Protein AF-0000000071032983 (afdb_homodimer)

Radius of gyration: 17.36 Å; Cα contacts (8 Å, |Δi|>4): 388; chains: 2; bounding box: 41×48×43 Å

Secondary structure (DSSP, 8-state):
--HHHHHHHHHTS--TT-BGGGSTT--HHHHHHHHHTT--BHHHHHHHHHHTTT-SS-EEEEETTEEEEETTHHHHHHHHHHHHHPPP--SS-TT-------HHHHHHHHHHHHHHHHH-/--HHHHHHHHTTS--TT-BGGGSTT--HHHHHHHHHTT--BHHHHHHHHHHTTT-SS-EEEEETTEEEEETTHHHHHHHHHHHHHPPP--SS-TT-------HHHHHHHHHHHHHHHHH-

Sequence (240 aa):
MSTSKKHRDFVREPMGDKPVTVLPGIGKVLGDKLEKAGVSRADNVYGQYLVHNKDRHHLKVGYRGQHLLIANKQMIASTLSTSIMIKTPDLGDPHCNYFNMESSTAIILSALFSSYSDKLMSTSKKHRDFVREPMGDKPVTVLPGIGKVLGDKLEKAGVSRADNVYGQYLVHNKDRHHLKVGYRGQHLLIANKQMIASTLSTSIMIKTPDLGDPHCNYFNMESSTAIILSALFSSYSDKL

pLDDT: mean 72.71, std 23.41, range [25.78, 96.88]

InterPro domains:
  IPR004122 Barrier- to-autointegration factor, BAF [PF02961] (1-58)
  IPR004122 Barrier- to-autointegration factor, BAF [SM01023] (1-78)
  IPR036617 Barrier-to-autointegration factor, BAF superfamily [G3DSA:1.10.150.40] (1-81)
  IPR036617 Barrier-to-autointegration factor, BAF superfamily [SSF47798] (1-59)
  IPR051387 Barrier-to-autointegration factor [PTHR47507] (2-60)

Structure (mmCIF, N/CA/C/O backbone):
data_AF-0000000071032983-model_v1
#
loop_
_entity.id
_entity.type
_entity.pdbx_description
1 polymer 'Barrier to autointegration factor'
#
loop_
_atom_site.group_PDB
_atom_site.id
_atom_site.type_symbol
_atom_site.label_atom_id
_atom_site.label_alt_id
_atom_site.label_comp_id
_atom_site.label_asym_id
_atom_site.label_entity_id
_atom_site.label_seq_id
_atom_site.pdbx_PDB_ins_code
_atom_site.Cartn_x
_atom_site.Cartn_y
_atom_site.Cartn_z
_atom_site.occupancy
_atom_site.B_iso_or_equiv
_atom_site.auth_seq_id
_atom_site.auth_comp_id
_atom_site.auth_asym_id
_atom_site.auth_atom_id
_atom_site.pdbx_PDB_model_num
ATOM 1 N N . MET A 1 1 ? 3.596 -24.75 -8.812 1 75.44 1 MET A N 1
ATOM 2 C CA . MET A 1 1 ? 3.619 -24.703 -7.352 1 75.44 1 MET A CA 1
ATOM 3 C C . MET A 1 1 ? 2.213 -24.516 -6.793 1 75.44 1 MET A C 1
ATOM 5 O O . MET A 1 1 ? 1.361 -23.906 -7.438 1 75.44 1 MET A O 1
ATOM 9 N N . SER A 1 2 ? 1.918 -25.312 -5.73 1 85.44 2 SER A N 1
ATOM 10 C CA . SER A 1 2 ? 0.595 -25.172 -5.129 1 85.44 2 SER A CA 1
ATOM 11 C C . SER A 1 2 ? 0.364 -23.75 -4.625 1 85.44 2 SER A C 1
ATOM 13 O O . SER A 1 2 ? 1.317 -23 -4.41 1 85.44 2 SER A O 1
ATOM 15 N N . THR A 1 3 ? -0.847 -23.359 -4.555 1 84.38 3 THR A N 1
ATOM 16 C CA . THR A 1 3 ? -1.235 -22.047 -4.047 1 84.38 3 THR A CA 1
ATOM 17 C C . THR A 1 3 ? -0.708 -21.828 -2.631 1 84.38 3 THR A C 1
ATOM 19 O O . THR A 1 3 ? -0.201 -20.75 -2.305 1 84.38 3 THR A O 1
ATOM 22 N N . SER A 1 4 ? -0.789 -22.844 -1.865 1 81.19 4 SER A N 1
ATOM 23 C CA . SER A 1 4 ? -0.328 -22.75 -0.484 1 81.19 4 SER A CA 1
ATOM 24 C C . SER A 1 4 ? 1.185 -22.578 -0.417 1 81.19 4 SER A C 1
ATOM 26 O O . SER A 1 4 ? 1.692 -21.828 0.427 1 81.19 4 SER A O 1
ATOM 28 N N . LYS A 1 5 ? 1.948 -23.281 -1.19 1 86.62 5 LYS A N 1
ATOM 29 C CA . LYS A 1 5 ? 3.4 -23.125 -1.222 1 86.62 5 LYS A CA 1
ATOM 30 C C . LYS A 1 5 ? 3.797 -21.719 -1.686 1 86.62 5 LYS A C 1
ATOM 32 O O . LYS A 1 5 ? 4.715 -21.125 -1.131 1 86.62 5 LYS A O 1
ATOM 37 N N . LYS A 1 6 ? 3.107 -21.219 -2.73 1 89 6 LYS A N 1
ATOM 38 C CA . LYS A 1 6 ? 3.379 -19.859 -3.207 1 89 6 LYS A CA 1
ATOM 39 C C . LYS A 1 6 ? 3.182 -18.828 -2.092 1 89 6 LYS A C 1
ATOM 41 O O . LYS A 1 6 ? 3.975 -17.906 -1.953 1 89 6 LYS A O 1
ATOM 46 N N . HIS A 1 7 ? 2.086 -19.094 -1.308 1 87.88 7 HIS A N 1
ATOM 47 C CA . HIS A 1 7 ? 1.834 -18.219 -0.176 1 87.88 7 HIS A CA 1
ATOM 48 C C . HIS A 1 7 ? 3.004 -18.219 0.802 1 87.88 7 HIS A C 1
ATOM 50 O O . HIS A 1 7 ? 3.535 -17.172 1.148 1 87.88 7 HIS A O 1
ATOM 56 N N . ARG A 1 8 ? 3.406 -19.344 1.168 1 82.19 8 ARG A N 1
ATOM 57 C CA . ARG A 1 8 ? 4.469 -19.5 2.156 1 82.19 8 ARG A CA 1
ATOM 58 C C . ARG A 1 8 ? 5.766 -18.859 1.663 1 82.19 8 ARG A C 1
ATOM 60 O O . ARG A 1 8 ? 6.465 -18.188 2.424 1 82.19 8 ARG A O 1
ATOM 67 N N . ASP A 1 9 ? 6.035 -19.125 0.461 1 85.56 9 ASP A N 1
ATOM 68 C CA . ASP A 1 9 ? 7.273 -18.594 -0.108 1 85.56 9 ASP A CA 1
ATOM 69 C C . ASP A 1 9 ? 7.227 -17.078 -0.211 1 85.56 9 ASP A C 1
ATOM 71 O O . ASP A 1 9 ? 8.234 -16.406 0.022 1 85.56 9 ASP A O 1
ATOM 75 N N . PHE A 1 10 ? 6.133 -16.531 -0.533 1 87.5 10 PHE A N 1
ATOM 76 C CA . PHE A 1 10 ? 5.984 -15.102 -0.728 1 87.5 10 PHE A CA 1
ATOM 77 C C . PHE A 1 10 ? 6.188 -14.352 0.584 1 87.5 10 PHE A C 1
ATOM 79 O O . PHE A 1 10 ? 6.855 -13.312 0.619 1 87.5 10 PHE A O 1
ATOM 86 N N . VAL A 1 11 ? 5.648 -14.914 1.601 1 82 11 VAL A N 1
ATOM 87 C CA . VAL A 1 11 ? 5.59 -14.141 2.84 1 82 11 VAL A CA 1
ATOM 88 C C . VAL A 1 11 ? 6.871 -14.359 3.645 1 82 11 VAL A C 1
ATOM 90 O O . VAL A 1 11 ? 7.039 -13.781 4.719 1 82 11 VAL A O 1
ATOM 93 N N . ARG A 1 12 ? 7.75 -15.148 3.141 1 76.56 12 ARG A N 1
ATOM 94 C CA . ARG A 1 12 ? 9.023 -15.383 3.818 1 76.56 12 ARG A CA 1
ATOM 95 C C . ARG A 1 12 ? 9.984 -14.219 3.605 1 76.56 12 ARG A C 1
ATOM 97 O O . ARG A 1 12 ? 10.945 -14.062 4.355 1 76.56 12 ARG A O 1
ATOM 104 N N . GLU A 1 13 ? 9.758 -13.5 2.537 1 73.75 13 GLU A N 1
ATOM 105 C CA . GLU A 1 13 ? 10.594 -12.352 2.174 1 73.75 13 GLU A CA 1
ATOM 106 C C . GLU A 1 13 ? 9.742 -11.117 1.892 1 73.75 13 GLU A C 1
ATOM 108 O O . GLU A 1 13 ? 8.547 -11.234 1.599 1 73.75 13 GLU A O 1
ATOM 113 N N . PRO A 1 14 ? 10.391 -9.969 2.006 1 77.5 14 PRO A N 1
ATOM 114 C CA . PRO A 1 14 ? 9.641 -8.758 1.677 1 77.5 14 PRO A CA 1
ATOM 115 C C . PRO A 1 14 ? 9.086 -8.773 0.254 1 77.5 14 PRO A C 1
ATOM 117 O O . PRO A 1 14 ? 9.68 -9.391 -0.636 1 77.5 14 PRO A O 1
ATOM 120 N N . MET A 1 15 ? 7.949 -8.156 0.045 1 81.62 15 MET A N 1
ATOM 121 C CA . MET A 1 15 ? 7.281 -8.086 -1.251 1 81.62 15 MET A CA 1
ATOM 122 C C . MET A 1 15 ? 8.195 -7.457 -2.299 1 81.62 15 MET A C 1
ATOM 124 O O . MET A 1 15 ? 8.398 -8.023 -3.371 1 81.62 15 MET A O 1
ATOM 128 N N . GLY A 1 16 ? 8.82 -6.293 -1.892 1 80.88 16 GLY A N 1
ATOM 129 C CA . GLY A 1 16 ? 9.648 -5.605 -2.873 1 80.88 16 GLY A CA 1
ATOM 130 C C . GLY A 1 16 ? 8.945 -5.395 -4.199 1 80.88 16 GLY A C 1
ATOM 131 O O . GLY A 1 16 ? 7.809 -4.914 -4.234 1 80.88 16 GLY A O 1
ATOM 132 N N . ASP A 1 17 ? 9.664 -5.656 -5.312 1 87.94 17 ASP A N 1
ATOM 133 C CA . ASP A 1 17 ? 9.133 -5.48 -6.66 1 87.94 17 ASP A CA 1
ATOM 134 C C . ASP A 1 17 ? 8.875 -6.828 -7.332 1 87.94 17 ASP A C 1
ATOM 136 O O . ASP A 1 17 ? 9.047 -6.965 -8.547 1 87.94 17 ASP A O 1
ATOM 140 N N . LYS A 1 18 ? 8.461 -7.793 -6.555 1 94 18 LYS A N 1
ATOM 141 C CA . LYS A 1 18 ? 8.188 -9.133 -7.07 1 94 18 LYS A CA 1
ATOM 142 C C . LYS A 1 18 ? 7.109 -9.094 -8.156 1 94 18 LYS A C 1
ATOM 144 O O . LYS A 1 18 ? 6.16 -8.305 -8.062 1 94 18 LYS A O 1
ATOM 149 N N . PRO A 1 19 ? 7.262 -10.008 -9.141 1 96.88 19 PRO A N 1
ATOM 150 C CA . PRO A 1 19 ? 6.227 -10.055 -10.18 1 96.88 19 PRO A CA 1
ATOM 151 C C . PRO A 1 19 ? 4.906 -10.625 -9.664 1 96.88 19 PRO A C 1
ATOM 153 O O . PRO A 1 19 ? 4.891 -11.344 -8.664 1 96.88 19 PRO A O 1
ATOM 156 N N . VAL A 1 20 ? 3.832 -10.289 -10.352 1 96.56 20 VAL A N 1
ATOM 157 C CA . VAL A 1 20 ? 2.498 -10.719 -9.938 1 96.56 20 VAL A CA 1
ATOM 158 C C . VAL A 1 20 ? 2.404 -12.242 -9.984 1 96.56 20 VAL A C 1
ATOM 160 O O . VAL A 1 20 ? 1.613 -12.844 -9.258 1 96.56 20 VAL A O 1
ATOM 163 N N . THR A 1 21 ? 3.258 -12.93 -10.742 1 96.38 21 THR A N 1
ATOM 164 C CA . THR A 1 21 ? 3.139 -14.367 -10.961 1 96.38 21 THR A CA 1
ATOM 165 C C . THR A 1 21 ? 3.576 -15.148 -9.727 1 96.38 21 THR A C 1
ATOM 167 O O . THR A 1 21 ? 3.318 -16.344 -9.617 1 96.38 21 THR A O 1
ATOM 170 N N . VAL A 1 22 ? 4.223 -14.508 -8.789 1 95.56 22 VAL A N 1
ATOM 171 C CA . VAL A 1 22 ? 4.66 -15.195 -7.582 1 95.56 22 VAL A CA 1
ATOM 172 C C . VAL A 1 22 ? 3.537 -15.18 -6.543 1 95.56 22 VAL A C 1
ATOM 174 O O . VAL A 1 22 ? 3.613 -15.875 -5.527 1 95.56 22 VAL A O 1
ATOM 177 N N . LEU A 1 23 ? 2.508 -14.367 -6.793 1 95.19 23 LEU A N 1
ATOM 178 C CA . LEU A 1 23 ? 1.363 -14.352 -5.891 1 95.19 23 LEU A CA 1
ATOM 179 C C . LEU A 1 23 ? 0.566 -15.641 -6 1 95.19 23 LEU A C 1
ATOM 181 O O . LEU A 1 23 ? 0.405 -16.188 -7.094 1 95.19 23 LEU A O 1
ATOM 185 N N . PRO A 1 24 ? 0.074 -16.125 -4.844 1 91.44 24 PRO A N 1
ATOM 186 C CA . PRO A 1 24 ? -0.791 -17.312 -4.91 1 91.44 24 PRO A CA 1
ATOM 187 C C . PRO A 1 24 ? -2.012 -17.094 -5.801 1 91.44 24 PRO A C 1
ATOM 189 O O . PRO A 1 24 ? -2.631 -16.031 -5.762 1 91.44 24 PRO A O 1
ATOM 192 N N . GLY A 1 25 ? -2.268 -18.125 -6.68 1 89.81 25 GLY A N 1
ATOM 193 C CA . GLY A 1 25 ? -3.459 -18.062 -7.512 1 89.81 25 GLY A CA 1
ATOM 194 C C . GLY A 1 25 ? -3.238 -17.328 -8.82 1 89.81 25 GLY A C 1
ATOM 195 O O . GLY A 1 25 ? -4.121 -17.297 -9.68 1 89.81 25 GLY A O 1
ATOM 196 N N . ILE A 1 26 ? -2.088 -16.734 -8.938 1 94.75 26 ILE A N 1
ATOM 197 C CA . ILE A 1 26 ? -1.787 -16.062 -10.188 1 94.75 26 ILE A CA 1
ATOM 198 C C . ILE A 1 26 ? -0.737 -16.844 -10.969 1 94.75 26 ILE A C 1
ATOM 200 O O . ILE A 1 26 ? 0.43 -16.891 -10.57 1 94.75 26 ILE A O 1
ATOM 204 N N . GLY A 1 27 ? -1.229 -17.484 -11.969 1 93.44 27 GLY A N 1
ATOM 205 C CA . GLY A 1 27 ? -0.324 -18.188 -12.859 1 93.44 27 GLY A CA 1
ATOM 206 C C . GLY A 1 27 ? 0.075 -17.375 -14.07 1 93.44 27 GLY A C 1
ATOM 207 O O . GLY A 1 27 ? -0.041 -16.141 -14.062 1 93.44 27 GLY A O 1
ATOM 208 N N . LYS A 1 28 ? 0.579 -18.062 -15.07 1 94.81 28 LYS A N 1
ATOM 209 C CA . LYS A 1 28 ? 1.094 -17.406 -16.266 1 94.81 28 LYS A CA 1
ATOM 210 C C . LYS A 1 28 ? -0.03 -16.734 -17.047 1 94.81 28 LYS A C 1
ATOM 212 O O . LYS A 1 28 ? 0.11 -15.594 -17.5 1 94.81 28 LYS A O 1
ATOM 217 N N . VAL A 1 29 ? -1.184 -17.359 -17.188 1 94.94 29 VAL A N 1
ATOM 218 C CA . VAL A 1 29 ? -2.285 -16.859 -18 1 94.94 29 VAL A CA 1
ATOM 219 C C . VAL A 1 29 ? -2.852 -15.586 -17.375 1 94.94 29 VAL A C 1
ATOM 221 O O . VAL A 1 29 ? -2.93 -14.539 -18.031 1 94.94 29 VAL A O 1
ATOM 224 N N . LEU A 1 30 ? -3.156 -15.68 -16.172 1 93.75 30 LEU A N 1
ATOM 225 C CA . LEU A 1 30 ? -3.668 -14.492 -15.484 1 93.75 30 LEU A CA 1
ATOM 226 C C . LEU A 1 30 ? -2.598 -13.414 -15.398 1 93.75 30 LEU A C 1
ATOM 228 O O . LEU A 1 30 ? -2.896 -12.227 -15.539 1 93.75 30 LEU A O 1
ATOM 232 N N . GLY A 1 31 ? -1.375 -13.812 -15.148 1 94.81 31 GLY A N 1
ATOM 233 C CA . GLY A 1 31 ? -0.269 -12.867 -15.125 1 94.81 31 GLY A CA 1
ATOM 234 C C . GLY A 1 31 ? -0.144 -12.078 -16.422 1 94.81 31 GLY A C 1
ATOM 235 O O . GLY A 1 31 ? 0.063 -10.859 -16.375 1 94.81 31 GLY A O 1
ATOM 236 N N . ASP A 1 32 ? -0.323 -12.789 -17.469 1 95.94 32 ASP A N 1
ATOM 237 C CA . ASP A 1 32 ? -0.258 -12.141 -18.781 1 95.94 32 ASP A CA 1
ATOM 238 C C . ASP A 1 32 ? -1.387 -11.125 -18.938 1 95.94 32 ASP A C 1
ATOM 240 O O . ASP A 1 32 ? -1.179 -10.039 -19.484 1 95.94 32 ASP A O 1
ATOM 244 N N . LYS A 1 33 ? -2.539 -11.453 -18.516 1 93.25 33 LYS A N 1
ATOM 245 C CA . LYS A 1 33 ? -3.678 -10.539 -18.594 1 93.25 33 LYS A CA 1
ATOM 246 C C . LYS A 1 33 ? -3.449 -9.305 -17.734 1 93.25 33 LYS A C 1
ATOM 248 O O . LYS A 1 33 ? -3.771 -8.188 -18.141 1 93.25 33 LYS A O 1
ATOM 253 N N . LEU A 1 34 ? -2.877 -9.516 -16.625 1 93.81 34 LEU A N 1
ATOM 254 C CA . LEU A 1 34 ? -2.598 -8.398 -15.734 1 93.81 34 LEU A CA 1
ATOM 255 C C . LEU A 1 34 ? -1.557 -7.465 -16.344 1 93.81 34 LEU A C 1
ATOM 257 O O . LEU A 1 34 ? -1.713 -6.242 -16.297 1 93.81 34 LEU A O 1
ATOM 261 N N . GLU A 1 35 ? -0.577 -8.023 -16.906 1 93.38 35 GLU A N 1
ATOM 262 C CA . GLU A 1 35 ? 0.464 -7.215 -17.531 1 93.38 35 GLU A CA 1
ATOM 263 C C . GLU A 1 35 ? -0.104 -6.371 -18.672 1 93.38 35 GLU A C 1
ATOM 265 O O . GLU A 1 35 ? 0.25 -5.199 -18.812 1 93.38 35 GLU A O 1
ATOM 270 N N . LYS A 1 36 ? -0.956 -7 -19.391 1 91.56 36 LYS A N 1
ATOM 271 C CA . LYS A 1 36 ? -1.607 -6.27 -20.484 1 91.56 36 LYS A CA 1
ATOM 272 C C . LYS A 1 36 ? -2.471 -5.133 -19.938 1 91.56 36 LYS A C 1
ATOM 274 O O . LYS A 1 36 ? -2.609 -4.09 -20.578 1 91.56 36 LYS A O 1
ATOM 279 N N . ALA A 1 37 ? -2.967 -5.387 -18.734 1 91.31 37 ALA A N 1
ATOM 280 C CA . ALA A 1 37 ? -3.77 -4.359 -18.078 1 91.31 37 ALA A CA 1
ATOM 281 C C . ALA A 1 37 ? -2.881 -3.355 -17.344 1 91.31 37 ALA A C 1
ATOM 283 O O . ALA A 1 37 ? -3.381 -2.48 -16.625 1 91.31 37 ALA A O 1
ATOM 284 N N . GLY A 1 38 ? -1.592 -3.523 -17.375 1 90.5 38 GLY A N 1
ATOM 285 C CA . GLY A 1 38 ? -0.654 -2.557 -16.828 1 90.5 38 GLY A CA 1
ATOM 286 C C . GLY A 1 38 ? -0.193 -2.902 -15.43 1 90.5 38 GLY A C 1
ATOM 287 O O . GLY A 1 38 ? 0.385 -2.064 -14.734 1 90.5 38 GLY A O 1
ATOM 288 N N . VAL A 1 39 ? -0.484 -4.086 -14.977 1 94.56 39 VAL A N 1
ATOM 289 C CA . VAL A 1 39 ? -0.129 -4.496 -13.625 1 94.56 39 VAL A CA 1
ATOM 290 C C . VAL A 1 39 ? 0.808 -5.699 -13.68 1 94.56 39 VAL A C 1
ATOM 292 O O . VAL A 1 39 ? 0.378 -6.816 -13.977 1 94.56 39 VAL A O 1
ATOM 295 N N . SER A 1 40 ? 2.094 -5.449 -13.328 1 94.69 40 SER A N 1
ATOM 296 C CA . SER A 1 40 ? 3.068 -6.523 -13.453 1 94.69 40 SER A CA 1
ATOM 297 C C . SER A 1 40 ? 3.707 -6.855 -12.109 1 94.69 40 SER A C 1
ATOM 299 O O . SER A 1 40 ? 4.383 -7.875 -11.969 1 94.69 40 SER A O 1
ATOM 301 N N . ARG A 1 41 ? 3.406 -6 -11.125 1 96.31 41 ARG A N 1
ATOM 302 C CA . ARG A 1 41 ? 4.09 -6.164 -9.844 1 96.31 41 ARG A CA 1
ATOM 303 C C . ARG A 1 41 ? 3.092 -6.418 -8.719 1 96.31 41 ARG A C 1
ATOM 305 O O . ARG A 1 41 ? 2 -5.844 -8.711 1 96.31 41 ARG A O 1
ATOM 312 N N . ALA A 1 42 ? 3.621 -7.133 -7.695 1 95.69 42 ALA A N 1
ATOM 313 C CA . ALA A 1 42 ? 2.785 -7.453 -6.543 1 95.69 42 ALA A CA 1
ATOM 314 C C . ALA A 1 42 ? 2.422 -6.195 -5.762 1 95.69 42 ALA A C 1
ATOM 316 O O . ALA A 1 42 ? 1.313 -6.082 -5.234 1 95.69 42 ALA A O 1
ATOM 317 N N . ASP A 1 43 ? 3.375 -5.297 -5.73 1 93.19 43 ASP A N 1
ATOM 318 C CA . ASP A 1 43 ? 3.074 -4.098 -4.953 1 93.19 43 ASP A CA 1
ATOM 319 C C . ASP A 1 43 ? 2.008 -3.252 -5.641 1 93.19 43 ASP A C 1
ATOM 321 O O . ASP A 1 43 ? 1.254 -2.533 -4.98 1 93.19 43 ASP A O 1
ATOM 325 N N . ASN A 1 44 ? 1.871 -3.395 -6.93 1 94.94 44 ASN A N 1
ATOM 326 C CA . ASN A 1 44 ? 0.781 -2.73 -7.637 1 94.94 44 ASN A CA 1
ATOM 327 C C . ASN A 1 44 ? -0.57 -3.354 -7.293 1 94.94 44 ASN A C 1
ATOM 329 O O . ASN A 1 44 ? -1.57 -2.645 -7.168 1 94.94 44 ASN A O 1
ATOM 333 N N . VAL A 1 45 ? -0.56 -4.629 -7.141 1 95.31 45 VAL A N 1
ATOM 334 C CA . VAL A 1 45 ? -1.791 -5.312 -6.758 1 95.31 45 VAL A CA 1
ATOM 335 C C . VAL A 1 45 ? -2.225 -4.855 -5.367 1 95.31 45 VAL A C 1
ATOM 337 O O . VAL A 1 45 ? -3.404 -4.582 -5.137 1 95.31 45 VAL A O 1
ATOM 340 N N . TYR A 1 46 ? -1.246 -4.723 -4.516 1 93.75 46 TYR A N 1
ATOM 341 C CA . TYR A 1 46 ? -1.56 -4.219 -3.182 1 93.75 46 TYR A CA 1
ATOM 342 C C . TYR A 1 46 ? -2.104 -2.797 -3.252 1 93.75 46 TYR A C 1
ATOM 344 O O . TYR A 1 46 ? -3.059 -2.455 -2.549 1 93.75 46 TYR A O 1
ATOM 352 N N . GLY A 1 47 ? -1.447 -2.035 -4.102 1 93.44 47 GLY A N 1
ATOM 353 C CA . GLY A 1 47 ? -1.943 -0.684 -4.301 1 93.44 47 GLY A CA 1
ATOM 354 C C . GLY A 1 47 ? -3.396 -0.64 -4.734 1 93.44 47 GLY A C 1
ATOM 355 O O . GLY A 1 47 ? -4.184 0.149 -4.207 1 93.44 47 GLY A O 1
ATOM 356 N N . GLN A 1 48 ? -3.793 -1.477 -5.613 1 92.69 48 GLN A N 1
ATOM 357 C CA . GLN A 1 48 ? -5.172 -1.527 -6.086 1 92.69 48 GLN A CA 1
ATOM 358 C C . GLN A 1 48 ? -6.121 -1.949 -4.969 1 92.69 48 GLN A C 1
ATOM 360 O O . GLN A 1 48 ? -7.211 -1.388 -4.824 1 92.69 48 GLN A O 1
ATOM 365 N N . TYR A 1 49 ? -5.656 -2.852 -4.184 1 92.5 49 TYR A N 1
ATOM 366 C CA . TYR A 1 49 ? -6.434 -3.287 -3.029 1 92.5 49 TYR A CA 1
ATOM 367 C C . TYR A 1 49 ? -6.734 -2.117 -2.102 1 92.5 49 TYR A C 1
ATOM 369 O O . TYR A 1 49 ? -7.871 -1.945 -1.653 1 92.5 49 TYR A O 1
ATOM 377 N N . LEU A 1 50 ? -5.727 -1.318 -1.922 1 90.19 50 LEU A N 1
ATOM 378 C CA . LEU A 1 50 ? -5.871 -0.179 -1.022 1 90.19 50 LEU A CA 1
ATOM 379 C C . LEU A 1 50 ? -6.746 0.9 -1.649 1 90.19 50 LEU A C 1
ATOM 381 O O . LEU A 1 50 ? -7.621 1.461 -0.984 1 90.19 50 LEU A O 1
ATOM 385 N N . VAL A 1 51 ? -6.562 1.156 -2.914 1 90.94 51 VAL A N 1
ATOM 386 C CA . VAL A 1 51 ? -7.273 2.23 -3.602 1 90.94 51 VAL A CA 1
ATOM 387 C C . VAL A 1 51 ? -8.758 1.887 -3.701 1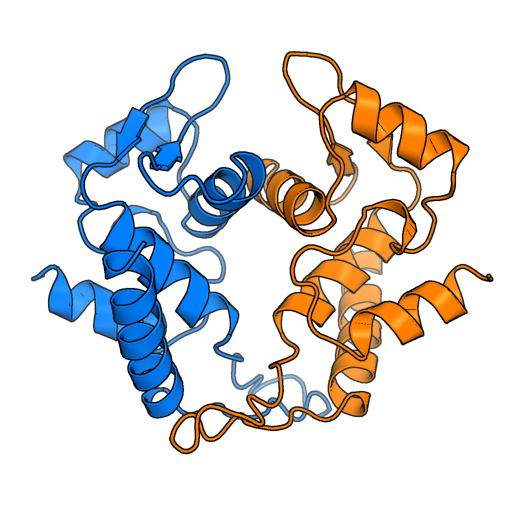 90.94 51 VAL A C 1
ATOM 389 O O . VAL A 1 51 ? -9.609 2.781 -3.725 1 90.94 51 VAL A O 1
ATOM 392 N N . HIS A 1 52 ? -9.031 0.606 -3.676 1 89.56 52 HIS A N 1
ATOM 393 C CA . HIS A 1 52 ? -10.422 0.183 -3.719 1 89.56 52 HIS A CA 1
ATOM 394 C C . HIS A 1 52 ? -10.953 -0.133 -2.322 1 89.56 52 HIS A C 1
ATOM 396 O O . HIS A 1 52 ? -11.789 -1.021 -2.156 1 89.56 52 HIS A O 1
ATOM 402 N N . ASN A 1 53 ? -10.391 0.52 -1.345 1 88 53 ASN A N 1
ATOM 403 C CA . ASN A 1 53 ? -10.844 0.522 0.042 1 88 53 ASN A CA 1
ATOM 404 C C . ASN A 1 53 ? -10.891 -0.889 0.62 1 88 53 ASN A C 1
ATOM 406 O O . ASN A 1 53 ? -11.805 -1.23 1.367 1 88 53 ASN A O 1
ATOM 410 N N . LYS A 1 54 ? -9.953 -1.707 0.125 1 86.31 54 LYS A N 1
ATOM 411 C CA . LYS A 1 54 ? -9.875 -3.059 0.67 1 86.31 54 LYS A CA 1
ATOM 412 C C . LYS A 1 54 ? -11.227 -3.768 0.585 1 86.31 54 LYS A C 1
ATOM 414 O O . LYS A 1 54 ? -11.664 -4.398 1.549 1 86.31 54 LYS A O 1
ATOM 419 N N . ASP A 1 55 ? -11.805 -3.594 -0.576 1 85.19 55 ASP A N 1
ATOM 420 C CA . ASP A 1 55 ? -13.109 -4.203 -0.81 1 85.19 55 ASP A CA 1
ATOM 421 C C . ASP A 1 55 ? -13.086 -5.691 -0.469 1 85.19 55 ASP A C 1
ATOM 423 O O . ASP A 1 55 ? -12.195 -6.422 -0.899 1 85.19 55 ASP A O 1
ATOM 427 N N . ARG A 1 56 ? -14.094 -6.074 0.267 1 72.69 56 ARG A N 1
ATOM 428 C CA . ARG A 1 56 ? -14.125 -7.438 0.783 1 72.69 56 ARG A CA 1
ATOM 429 C C . ARG A 1 56 ? -14.539 -8.422 -0.305 1 72.69 56 ARG A C 1
ATOM 431 O O . ARG A 1 56 ? -14.227 -9.617 -0.224 1 72.69 56 ARG A O 1
ATOM 438 N N . HIS A 1 57 ? -15.172 -7.984 -1.34 1 79.5 57 HIS A N 1
ATOM 439 C CA . HIS A 1 57 ? -15.789 -8.898 -2.297 1 79.5 57 HIS A CA 1
ATOM 440 C C . HIS A 1 57 ? -14.953 -9.008 -3.566 1 79.5 57 HIS A C 1
ATOM 442 O O . HIS A 1 57 ? -14.812 -10.094 -4.133 1 79.5 57 HIS A O 1
ATOM 448 N N . HIS A 1 58 ? -14.336 -7.898 -3.912 1 82.88 58 HIS A N 1
ATOM 449 C CA . HIS A 1 58 ? -13.656 -7.93 -5.203 1 82.88 58 HIS A CA 1
ATOM 450 C C . HIS A 1 58 ? -12.258 -7.316 -5.102 1 82.88 58 HIS A C 1
ATOM 452 O O . HIS A 1 58 ? -12.062 -6.332 -4.387 1 82.88 58 HIS A O 1
ATOM 458 N N . LEU A 1 59 ? -11.352 -8.078 -5.605 1 90.94 59 LEU A N 1
ATOM 459 C CA . LEU A 1 59 ? -10.039 -7.492 -5.891 1 90.94 59 LEU A CA 1
ATOM 460 C C . LEU A 1 59 ? -9.945 -7.062 -7.352 1 90.94 59 LEU A C 1
ATOM 462 O O . LEU A 1 59 ? -9.773 -7.902 -8.234 1 90.94 59 LEU A O 1
ATOM 466 N N . LYS A 1 60 ? -10.195 -5.816 -7.52 1 91.12 60 LYS A N 1
ATOM 467 C CA . LYS A 1 60 ? -10.156 -5.23 -8.859 1 91.12 60 LYS A CA 1
ATOM 468 C C . LYS A 1 60 ? -8.75 -4.727 -9.195 1 91.12 60 LYS A C 1
ATOM 470 O O . LYS A 1 60 ? -8.164 -3.959 -8.43 1 91.12 60 LYS A O 1
ATOM 475 N N . VAL A 1 61 ? -8.273 -5.277 -10.281 1 92.19 61 VAL A N 1
ATOM 476 C CA . VAL A 1 61 ? -6.91 -4.926 -10.664 1 92.19 61 VAL A CA 1
ATOM 477 C C . VAL A 1 61 ? -6.883 -4.469 -12.125 1 92.19 61 VAL A C 1
ATOM 479 O O . VAL A 1 61 ? -7.516 -5.086 -12.984 1 92.19 61 VAL A O 1
ATOM 482 N N . GLY A 1 62 ? -6.172 -3.363 -12.344 1 87 62 GLY A N 1
ATOM 483 C CA . GLY A 1 62 ? -6.062 -2.84 -13.695 1 87 62 GLY A CA 1
ATOM 484 C C . GLY A 1 62 ? -6.125 -1.326 -13.758 1 87 62 GLY A C 1
ATOM 485 O O . GLY A 1 62 ? -6.336 -0.667 -12.734 1 87 62 GLY A O 1
ATOM 486 N N . TYR A 1 63 ? -5.715 -0.875 -14.969 1 74.38 63 TYR A N 1
ATOM 487 C CA . TYR A 1 63 ? -5.742 0.553 -15.266 1 74.38 63 TYR A CA 1
ATOM 488 C C . TYR A 1 63 ? -6.637 0.845 -16.469 1 74.38 63 TYR A C 1
ATOM 490 O O . TYR A 1 63 ? -7.078 -0.075 -17.156 1 74.38 63 TYR A O 1
ATOM 498 N N . ARG A 1 64 ? -6.984 2.137 -16.562 1 66.06 64 ARG A N 1
ATOM 499 C CA . ARG A 1 64 ? -7.477 2.77 -17.781 1 66.06 64 ARG A CA 1
ATOM 500 C C . ARG A 1 64 ? -8.719 2.061 -18.312 1 66.06 64 ARG A C 1
ATOM 502 O O . ARG A 1 64 ? -8.82 1.78 -19.5 1 66.06 64 ARG A O 1
ATOM 509 N N . GLY A 1 65 ? -9.414 1.567 -17.406 1 67.31 65 GLY A N 1
ATOM 510 C CA . GLY A 1 65 ? -10.648 0.992 -17.906 1 67.31 65 GLY A CA 1
ATOM 511 C C . GLY A 1 65 ? -10.555 -0.505 -18.141 1 67.31 65 GLY A C 1
ATOM 512 O O . GLY A 1 65 ? -11.57 -1.156 -18.422 1 67.31 65 GLY A O 1
ATOM 513 N N . GLN A 1 66 ? -9.523 -1.065 -18.125 1 79.56 66 GLN A N 1
ATOM 514 C CA . GLN A 1 66 ? -9.375 -2.514 -18.219 1 79.56 66 GLN A CA 1
ATOM 515 C C . GLN A 1 66 ? -9.133 -3.131 -16.844 1 79.56 66 GLN A C 1
ATOM 517 O O . GLN A 1 66 ? -8.016 -3.086 -16.328 1 79.56 66 GLN A O 1
ATOM 522 N N . HIS A 1 67 ? -10.258 -3.551 -16.281 1 85.81 67 HIS A N 1
ATOM 523 C CA . HIS A 1 67 ? -10.125 -4.133 -14.953 1 85.81 67 HIS A CA 1
ATOM 524 C C . HIS A 1 67 ? -10.422 -5.629 -14.969 1 85.81 67 HIS A C 1
ATOM 526 O O . HIS A 1 67 ? -11.289 -6.082 -15.719 1 85.81 67 HIS A O 1
ATOM 532 N N . LEU A 1 68 ? -9.586 -6.254 -14.312 1 89.12 68 LEU A N 1
ATOM 533 C CA . LEU A 1 68 ? -9.797 -7.672 -14.039 1 89.12 68 LEU A CA 1
ATOM 534 C C . LEU A 1 68 ? -10.242 -7.891 -12.602 1 89.12 68 LEU A C 1
ATOM 536 O O . LEU A 1 68 ? -9.852 -7.141 -11.703 1 89.12 68 LEU A O 1
ATOM 540 N N . LEU A 1 69 ? -11.156 -8.875 -12.453 1 88.62 69 LEU A N 1
ATOM 541 C CA . LEU A 1 69 ? -11.516 -9.328 -11.117 1 88.62 69 LEU A CA 1
ATOM 542 C C . LEU A 1 69 ? -10.773 -10.602 -10.75 1 88.62 69 LEU A C 1
ATOM 544 O O . LEU A 1 69 ? -10.82 -11.594 -11.492 1 88.62 69 LEU A O 1
ATOM 548 N N . ILE A 1 70 ? -10.062 -1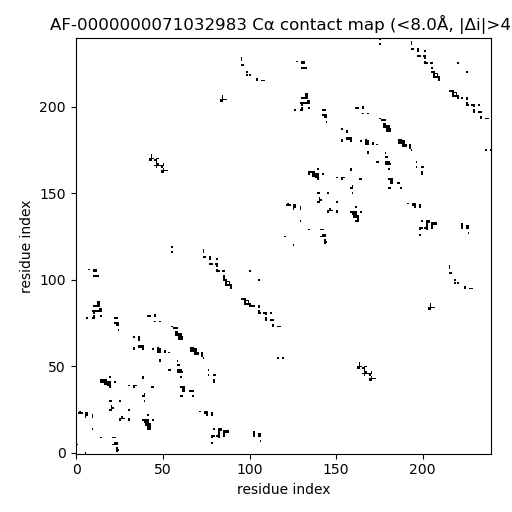0.5 -9.641 1 87.69 70 ILE A N 1
ATOM 549 C CA . ILE A 1 70 ? -9.266 -11.656 -9.242 1 87.69 70 ILE A CA 1
ATOM 550 C C . ILE A 1 70 ? -10.078 -12.531 -8.289 1 87.69 70 ILE A C 1
ATOM 552 O O . ILE A 1 70 ? -10.602 -12.047 -7.277 1 87.69 70 ILE A O 1
ATOM 556 N N . ALA A 1 71 ? -10.203 -13.836 -8.617 1 82.56 71 ALA A N 1
ATOM 557 C CA . ALA A 1 71 ? -11.055 -14.773 -7.902 1 82.56 71 ALA A CA 1
ATOM 558 C C . ALA A 1 71 ? -10.477 -15.102 -6.527 1 82.56 71 ALA A C 1
ATOM 560 O O . ALA A 1 71 ? -11.211 -15.156 -5.539 1 82.56 71 ALA A O 1
ATOM 561 N N . ASN A 1 72 ? -9.234 -15.297 -6.395 1 81.06 72 ASN A N 1
ATOM 562 C CA . ASN A 1 72 ? -8.633 -15.68 -5.121 1 81.06 72 ASN A CA 1
ATOM 563 C C . ASN A 1 72 ? -8.219 -14.453 -4.305 1 81.06 72 ASN A C 1
ATOM 565 O O . ASN A 1 72 ? -7.113 -14.398 -3.775 1 81.06 72 ASN A O 1
ATOM 569 N N . LYS A 1 73 ? -9.188 -13.555 -4.191 1 83.62 73 LYS A N 1
ATOM 570 C CA . LYS A 1 73 ? -8.961 -12.258 -3.557 1 83.62 73 LYS A CA 1
ATOM 571 C C . LYS A 1 73 ? -8.477 -12.43 -2.121 1 83.62 73 LYS A C 1
ATOM 573 O O . LYS A 1 73 ? -7.5 -11.797 -1.71 1 83.62 73 LYS A O 1
ATOM 578 N N . GLN A 1 74 ? -9.172 -13.281 -1.418 1 80.75 74 GLN A N 1
ATOM 579 C CA . GLN A 1 74 ? -8.875 -13.422 0.004 1 80.75 74 GLN A CA 1
ATOM 580 C C . GLN A 1 74 ? -7.438 -13.883 0.226 1 80.75 74 GLN A C 1
ATOM 582 O O . GLN A 1 74 ? -6.715 -13.32 1.052 1 80.75 74 GLN A O 1
ATOM 587 N N . MET A 1 75 ? -7.062 -14.836 -0.533 1 82.88 75 MET A N 1
ATOM 588 C CA . MET A 1 75 ? -5.715 -15.383 -0.385 1 82.88 75 MET A CA 1
ATOM 589 C C . MET A 1 75 ? -4.664 -14.359 -0.799 1 82.88 75 MET A C 1
ATOM 591 O O . MET A 1 75 ? -3.656 -14.188 -0.114 1 82.88 75 MET A O 1
ATOM 595 N N . ILE A 1 76 ? -4.926 -13.648 -1.84 1 89.56 76 ILE A N 1
ATOM 596 C CA . ILE A 1 76 ? -3.969 -12.672 -2.352 1 89.56 76 ILE A CA 1
ATOM 597 C C . ILE A 1 76 ? -3.855 -11.5 -1.38 1 89.56 76 ILE A C 1
ATOM 599 O O . ILE A 1 76 ? -2.75 -11.086 -1.018 1 89.56 76 ILE A O 1
ATOM 603 N N . ALA A 1 77 ? -4.984 -10.977 -0.958 1 84.19 77 ALA A N 1
ATOM 604 C CA . ALA A 1 77 ? -4.996 -9.844 -0.037 1 84.19 77 ALA A CA 1
ATOM 605 C C . ALA A 1 77 ? -4.266 -10.188 1.259 1 84.19 77 ALA A C 1
ATOM 607 O O . ALA A 1 77 ? -3.488 -9.375 1.771 1 84.19 77 ALA A O 1
ATOM 608 N N . SER A 1 78 ? -4.516 -11.391 1.754 1 80.94 78 SER A N 1
ATOM 609 C CA . SER A 1 78 ? -3.846 -11.828 2.977 1 80.94 78 SER A CA 1
ATOM 610 C C . SER A 1 78 ? -2.338 -11.938 2.771 1 80.94 78 SER A C 1
ATOM 612 O O . SER A 1 78 ? -1.557 -11.523 3.629 1 80.94 78 SER A O 1
ATOM 614 N N . THR A 1 79 ? -1.94 -12.5 1.688 1 85.19 79 THR A N 1
ATOM 615 C CA . THR A 1 79 ? -0.529 -12.672 1.365 1 85.19 79 THR A CA 1
ATOM 616 C C . THR A 1 79 ? 0.18 -11.32 1.294 1 85.19 79 THR A C 1
ATOM 618 O O . THR A 1 79 ? 1.238 -11.141 1.898 1 85.19 79 THR A O 1
ATOM 621 N N . LEU A 1 80 ? -0.426 -10.391 0.65 1 86.88 80 LEU A N 1
ATOM 622 C CA . LEU A 1 80 ? 0.161 -9.07 0.459 1 86.88 80 LEU A CA 1
ATOM 623 C C . LEU A 1 80 ? 0.211 -8.305 1.775 1 86.88 80 LEU A C 1
ATOM 625 O O . LEU A 1 80 ? 1.225 -7.676 2.098 1 86.88 80 LEU A O 1
ATOM 629 N N . SER A 1 81 ? -0.86 -8.352 2.52 1 81 81 SER A N 1
ATOM 630 C CA . SER A 1 81 ? -0.923 -7.656 3.801 1 81 81 SER A CA 1
ATOM 631 C C . SER A 1 81 ? 0.115 -8.203 4.777 1 81 81 SER A C 1
ATOM 633 O O . SER A 1 81 ? 0.728 -7.438 5.527 1 81 81 SER A O 1
ATOM 635 N N . THR A 1 82 ? 0.337 -9.492 4.754 1 76.94 82 THR A N 1
ATOM 636 C CA . THR A 1 82 ? 1.337 -10.109 5.617 1 76.94 82 THR A CA 1
ATOM 637 C C . THR A 1 82 ? 2.746 -9.711 5.184 1 76.94 82 THR A C 1
ATOM 639 O O . THR A 1 82 ? 3.598 -9.414 6.02 1 76.94 82 THR A O 1
ATOM 642 N N . SER A 1 83 ? 2.98 -9.703 3.914 1 79.94 83 SER A N 1
ATOM 643 C CA . SER A 1 83 ? 4.305 -9.422 3.377 1 79.94 83 SER A CA 1
ATOM 644 C C . SER A 1 83 ? 4.742 -7.996 3.711 1 79.94 83 SER A C 1
ATOM 646 O O . SER A 1 83 ? 5.93 -7.738 3.916 1 79.94 83 SER A O 1
ATOM 648 N N . ILE A 1 84 ? 3.787 -7.094 3.73 1 75.69 84 ILE A N 1
ATOM 649 C CA . ILE A 1 84 ? 4.109 -5.695 4.008 1 75.69 84 ILE A CA 1
ATOM 650 C C . ILE A 1 84 ? 4.617 -5.559 5.438 1 75.69 84 ILE A C 1
ATOM 652 O O . ILE A 1 84 ? 5.379 -4.637 5.746 1 75.69 84 ILE A O 1
ATOM 656 N N . MET A 1 85 ? 4.293 -6.496 6.18 1 67.31 85 MET A N 1
ATOM 657 C CA . MET A 1 85 ? 4.664 -6.43 7.59 1 67.31 85 MET A CA 1
ATOM 658 C C . MET A 1 85 ? 6.035 -7.059 7.82 1 67.31 85 MET A C 1
ATOM 660 O O . MET A 1 85 ? 6.637 -6.871 8.883 1 67.31 85 MET A O 1
ATOM 664 N N . ILE A 1 86 ? 6.465 -7.824 6.848 1 61.53 86 ILE A N 1
ATOM 665 C CA . ILE A 1 86 ? 7.73 -8.531 6.996 1 61.53 86 ILE A CA 1
ATOM 666 C C . ILE A 1 86 ? 8.891 -7.57 6.727 1 61.53 86 ILE A C 1
ATOM 668 O O . ILE A 1 86 ? 8.891 -6.859 5.715 1 61.53 86 ILE A O 1
ATOM 672 N N . LYS A 1 87 ? 9.68 -7.344 7.645 1 52.34 87 LYS A N 1
ATOM 673 C CA . LYS A 1 87 ? 10.844 -6.469 7.516 1 52.34 87 LYS A CA 1
ATOM 674 C C . LYS A 1 87 ? 12.039 -7.219 6.941 1 52.34 87 LYS A C 1
ATOM 676 O O . LYS A 1 87 ? 12.195 -8.422 7.176 1 52.34 87 LYS A O 1
ATOM 681 N N . THR A 1 88 ? 12.586 -6.602 5.766 1 45.72 88 THR A N 1
ATOM 682 C CA . THR A 1 88 ? 13.844 -7.129 5.254 1 45.72 88 THR A CA 1
ATOM 683 C C . THR A 1 88 ? 14.945 -6.988 6.297 1 45.72 88 THR A C 1
ATOM 685 O O . THR A 1 88 ? 15.062 -5.953 6.957 1 45.72 88 THR A O 1
ATOM 688 N N . PRO A 1 89 ? 15.547 -8.188 6.672 1 39.88 89 PRO A N 1
ATOM 689 C CA . PRO A 1 89 ? 16.797 -7.945 7.406 1 39.88 89 PRO A CA 1
ATOM 690 C C . PRO A 1 89 ? 17.766 -7.047 6.648 1 39.88 89 PRO A C 1
ATOM 692 O O . PRO A 1 89 ? 17.938 -7.199 5.434 1 39.88 89 PRO A O 1
ATOM 695 N N . ASP A 1 90 ? 17.672 -5.797 6.738 1 36.47 90 ASP A N 1
ATOM 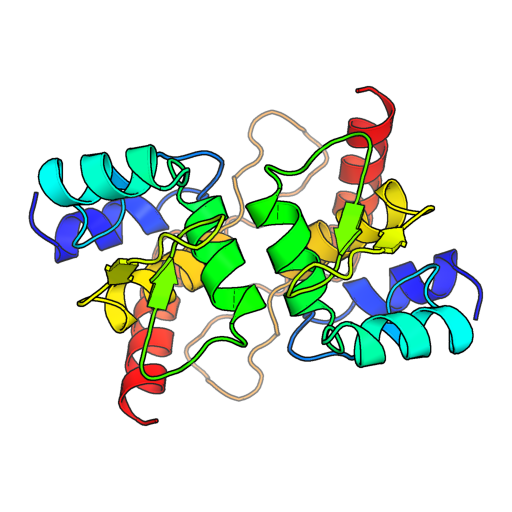696 C CA . ASP A 1 90 ? 18.75 -5.07 6.082 1 36.47 90 ASP A CA 1
ATOM 697 C C . ASP A 1 90 ? 20.109 -5.684 6.41 1 36.47 90 ASP A C 1
ATOM 699 O O . ASP A 1 90 ? 20.578 -5.598 7.547 1 36.47 90 ASP A O 1
ATOM 703 N N . LEU A 1 91 ? 20.531 -6.699 5.867 1 35.66 91 LEU A N 1
ATOM 704 C CA . LEU A 1 91 ? 21.922 -7.113 6.039 1 35.66 91 LEU A CA 1
ATOM 705 C C . LEU A 1 91 ? 22.875 -5.961 5.73 1 35.66 91 LEU A C 1
ATOM 707 O O . LEU A 1 91 ? 24.047 -5.988 6.137 1 35.66 91 LEU A O 1
ATOM 711 N N . GLY A 1 92 ? 22.766 -5.156 4.789 1 32.16 92 GLY A N 1
ATOM 712 C CA . GLY A 1 92 ? 23.812 -4.223 4.41 1 32.16 92 GLY A CA 1
ATOM 713 C C . GLY A 1 92 ? 23.75 -2.914 5.172 1 32.16 92 GLY A C 1
ATOM 714 O O . GLY A 1 92 ? 24.625 -2.064 5.031 1 32.16 92 GLY A O 1
ATOM 715 N N . ASP A 1 93 ? 22.578 -2.252 5.445 1 33.09 93 ASP A N 1
ATOM 716 C CA . ASP A 1 93 ? 22.656 -0.98 6.156 1 33.09 93 ASP A CA 1
ATOM 717 C C . ASP A 1 93 ? 22.781 -1.198 7.66 1 33.09 93 ASP A C 1
ATOM 719 O O . ASP A 1 93 ? 21.938 -1.848 8.281 1 33.09 93 ASP A O 1
ATOM 723 N N . PRO A 1 94 ? 23.938 -1.058 8.266 1 31.27 94 PRO A N 1
ATOM 724 C CA . PRO A 1 94 ? 24.297 -1.25 9.672 1 31.27 94 PRO A CA 1
ATOM 725 C C . PRO A 1 94 ? 23.281 -0.651 10.633 1 31.27 94 PRO A C 1
ATOM 727 O O . PRO A 1 94 ? 23.156 -1.11 11.773 1 31.27 94 PRO A O 1
ATOM 730 N N . HIS A 1 95 ? 22.828 0.511 10.398 1 31.34 95 HIS A N 1
ATOM 731 C CA . HIS A 1 95 ? 22.047 1.247 11.391 1 31.34 95 HIS A CA 1
ATOM 732 C C . HIS A 1 95 ? 20.578 0.802 11.383 1 31.34 95 HIS A C 1
ATOM 734 O O . HIS A 1 95 ? 19.781 1.276 12.188 1 31.34 95 HIS A O 1
ATOM 740 N N . CYS A 1 96 ? 20.078 0.351 10.406 1 32.22 96 CYS A N 1
ATOM 741 C CA . CYS A 1 96 ? 18.672 -0.074 10.398 1 32.22 96 CYS A CA 1
ATOM 742 C C . CYS A 1 96 ? 18.484 -1.349 11.211 1 32.22 96 CYS A C 1
ATOM 744 O O . CYS A 1 96 ? 19 -2.408 10.844 1 32.22 96 CYS A O 1
ATOM 746 N N . ASN A 1 97 ? 18.625 -1.332 12.453 1 30.3 97 ASN A N 1
ATOM 747 C CA . ASN A 1 97 ? 18.266 -2.494 13.258 1 30.3 97 ASN A CA 1
ATOM 748 C C . ASN A 1 97 ? 16.938 -3.098 12.812 1 30.3 97 ASN A C 1
ATOM 750 O O . ASN A 1 97 ? 15.883 -2.477 12.969 1 30.3 97 ASN A O 1
ATOM 754 N N . TYR A 1 98 ? 16.891 -3.582 11.727 1 33.56 98 TYR A N 1
ATOM 755 C CA . TYR A 1 98 ? 15.82 -4.371 11.117 1 33.56 98 TYR A CA 1
ATOM 756 C C . TYR A 1 98 ? 15.258 -5.383 12.109 1 33.56 98 TYR A C 1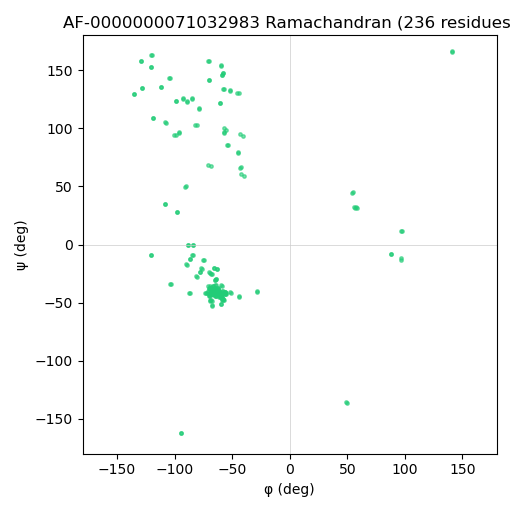
ATOM 758 O O . TYR A 1 98 ? 16.016 -6.074 12.797 1 33.56 98 TYR A O 1
ATOM 766 N N . PHE A 1 99 ? 14.281 -5.031 12.719 1 32.66 99 PHE A N 1
ATOM 767 C CA . PHE A 1 99 ? 13.617 -6.02 13.555 1 32.66 99 PHE A CA 1
ATOM 768 C C . PHE A 1 99 ? 13.203 -7.234 12.734 1 32.66 99 PHE A C 1
ATOM 770 O O . PHE A 1 99 ? 12.672 -7.094 11.633 1 32.66 99 PHE A O 1
ATOM 777 N N . ASN A 1 100 ? 13.945 -8.297 12.703 1 34.62 100 ASN A 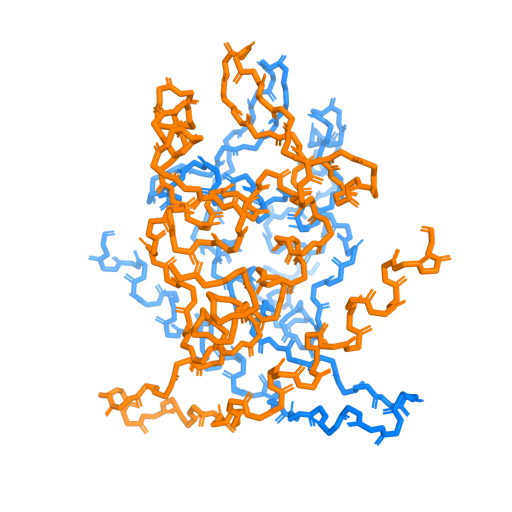N 1
ATOM 778 C CA . ASN A 1 100 ? 13.703 -9.648 12.203 1 34.62 100 ASN A CA 1
ATOM 779 C C . ASN A 1 100 ? 12.312 -10.141 12.57 1 34.62 100 ASN A C 1
ATOM 781 O O . ASN A 1 100 ? 12.031 -10.438 13.734 1 34.62 100 ASN A O 1
ATOM 785 N N . MET A 1 101 ? 11.289 -9.508 12.141 1 35.88 101 MET A N 1
ATOM 786 C CA . MET A 1 101 ? 10.125 -10.359 12.352 1 35.88 101 MET A CA 1
ATOM 787 C C . MET A 1 101 ? 10.297 -11.711 11.664 1 35.88 101 MET A C 1
ATOM 789 O O . MET A 1 101 ? 10.609 -11.766 10.469 1 35.88 101 MET A O 1
ATOM 793 N N . GLU A 1 102 ? 10.633 -12.617 12.359 1 40.28 102 GLU A N 1
ATOM 794 C CA . GLU A 1 102 ? 10.781 -13.984 11.859 1 40.28 102 GLU A CA 1
ATOM 795 C C . GLU A 1 102 ? 9.594 -14.383 10.984 1 40.28 102 GLU A C 1
ATOM 797 O O . GLU A 1 102 ? 8.477 -13.906 11.188 1 40.28 102 GLU A O 1
ATOM 802 N N . SER A 1 103 ? 9.906 -14.922 9.812 1 40.12 103 SER A N 1
ATOM 803 C CA . SER A 1 103 ? 9.023 -15.602 8.867 1 40.12 103 SER A CA 1
ATOM 804 C C . SER A 1 103 ? 7.852 -16.266 9.586 1 40.12 103 SER A C 1
ATOM 806 O O . SER A 1 103 ? 6.73 -16.281 9.062 1 40.12 103 SER A O 1
ATOM 808 N N . SER A 1 104 ? 8.195 -16.797 10.625 1 39.22 104 SER A N 1
ATOM 809 C CA . SER A 1 104 ? 7.164 -17.516 11.367 1 39.22 104 SER A CA 1
ATOM 810 C C . SER A 1 104 ? 6.043 -16.578 11.805 1 39.22 104 SER A C 1
ATOM 812 O O . SER A 1 104 ? 4.867 -16.938 11.75 1 39.22 104 SER A O 1
ATOM 814 N N . THR A 1 105 ? 6.41 -15.492 12.188 1 41.12 105 THR A N 1
ATOM 815 C CA . THR A 1 105 ? 5.406 -14.539 12.648 1 41.12 105 THR A CA 1
ATOM 816 C C . THR A 1 105 ? 4.562 -14.039 11.477 1 41.12 105 THR A C 1
ATOM 818 O O . THR A 1 105 ? 3.348 -13.867 11.609 1 41.12 105 THR A O 1
ATOM 821 N N . ALA A 1 106 ? 5.227 -13.906 10.406 1 44.69 106 ALA A N 1
ATOM 822 C CA . ALA A 1 106 ? 4.488 -13.516 9.203 1 44.69 106 ALA A CA 1
ATOM 823 C C . ALA A 1 106 ? 3.449 -14.57 8.836 1 44.69 106 ALA A C 1
ATOM 825 O O . ALA A 1 106 ? 2.32 -14.234 8.469 1 44.69 106 ALA A O 1
ATOM 826 N N . ILE A 1 107 ? 3.832 -15.805 9.008 1 42.03 107 ILE A N 1
ATOM 827 C CA . ILE A 1 107 ? 2.914 -16.891 8.711 1 42.03 107 ILE A CA 1
ATOM 828 C C . ILE A 1 107 ? 1.729 -16.859 9.672 1 42.03 107 ILE A C 1
ATOM 830 O O . ILE A 1 107 ? 0.579 -17.016 9.258 1 42.03 107 ILE A O 1
ATOM 834 N N . ILE A 1 108 ? 2.047 -16.641 10.852 1 42.06 108 ILE A N 1
ATOM 835 C CA . ILE A 1 108 ? 0.973 -16.609 11.836 1 42.06 108 ILE A CA 1
ATOM 836 C C . ILE A 1 108 ? 0.041 -15.43 11.547 1 42.06 108 ILE A C 1
ATOM 838 O O . ILE A 1 108 ? -1.184 -15.578 11.594 1 42.06 108 ILE A O 1
ATOM 842 N N . LEU A 1 109 ? 0.655 -14.461 11.156 1 44.78 109 LEU A N 1
ATOM 843 C CA . LEU A 1 109 ? -0.144 -13.281 10.859 1 44.78 109 LEU A CA 1
ATOM 844 C C . LEU A 1 109 ? -0.992 -13.5 9.609 1 44.78 109 LEU A C 1
ATOM 846 O O . LEU A 1 109 ? -2.148 -13.07 9.555 1 44.78 109 LEU A O 1
ATOM 850 N N . SER A 1 110 ? -0.453 -14.156 8.664 1 44.31 110 SER A N 1
ATOM 851 C CA . SER A 1 110 ? -1.22 -14.516 7.473 1 44.31 110 SER A CA 1
ATOM 852 C C . SER A 1 110 ? -2.453 -15.336 7.836 1 44.31 110 SER A C 1
ATOM 854 O O . SER A 1 110 ? -3.531 -15.125 7.281 1 44.31 110 SER A O 1
ATOM 856 N N . ALA A 1 111 ? -2.105 -16.266 8.648 1 42.62 111 ALA A N 1
ATOM 857 C CA . ALA A 1 111 ? -3.209 -17.125 9.07 1 42.62 111 ALA A CA 1
ATOM 858 C C . ALA A 1 111 ? -4.281 -16.328 9.797 1 42.62 111 ALA A C 1
ATOM 860 O O . ALA A 1 111 ? -5.477 -16.562 9.602 1 42.62 111 ALA A O 1
ATOM 861 N N . LEU A 1 112 ? -3.891 -15.5 10.562 1 41.41 112 LEU A N 1
ATOM 862 C CA . LEU A 1 112 ? -4.82 -14.688 11.336 1 41.41 112 LEU A CA 1
ATOM 863 C C . LEU A 1 112 ? -5.602 -13.742 10.43 1 41.41 112 LEU A C 1
ATOM 865 O O . LEU A 1 112 ? -6.816 -13.578 10.586 1 41.41 112 LEU A O 1
ATOM 869 N N . PHE A 1 113 ? -4.914 -13.094 9.617 1 42.62 113 PHE A N 1
ATOM 870 C CA . PHE A 1 113 ? -5.598 -12.203 8.688 1 42.62 113 PHE A CA 1
ATOM 871 C C . PHE A 1 113 ? -6.598 -12.977 7.84 1 42.62 113 PHE A C 1
ATOM 873 O O . PHE A 1 113 ? -7.688 -12.477 7.547 1 42.62 113 PHE A O 1
ATOM 880 N N . SER A 1 114 ? -6.188 -14.094 7.344 1 40.25 114 SER A N 1
ATOM 881 C CA . SER A 1 114 ? -7.113 -14.922 6.574 1 40.25 114 SER A CA 1
ATOM 882 C C . SER A 1 114 ? -8.359 -15.266 7.387 1 40.25 114 SER A C 1
ATOM 884 O O . SER A 1 114 ? -9.461 -15.305 6.844 1 40.25 114 SER A O 1
ATOM 886 N N . SER A 1 115 ? -8.102 -15.531 8.508 1 35.84 115 SER A N 1
ATOM 887 C CA . SER A 1 115 ? -9.234 -15.914 9.344 1 35.84 115 SER A CA 1
ATOM 888 C C . SER A 1 115 ? -10.172 -14.734 9.57 1 35.84 115 SER A C 1
ATOM 890 O O . SER A 1 115 ? -11.398 -14.906 9.609 1 35.84 115 SER A O 1
ATOM 892 N N . TYR A 1 116 ? -9.617 -13.695 9.742 1 34.44 116 TYR A N 1
ATOM 893 C CA . TYR A 1 116 ? -10.477 -12.531 9.938 1 34.44 116 TYR A CA 1
ATOM 894 C C . TYR A 1 116 ? -11.195 -12.164 8.648 1 34.44 116 TYR A C 1
ATOM 896 O O . TYR A 1 116 ? -12.336 -11.688 8.672 1 34.44 116 TYR A O 1
ATOM 904 N N . SER A 1 117 ? -10.578 -12.195 7.605 1 33.22 117 SER A N 1
ATOM 905 C CA . SER A 1 117 ? -11.25 -11.875 6.352 1 33.22 117 SER A CA 1
ATOM 906 C C . SER A 1 117 ? -12.414 -12.828 6.098 1 33.22 117 SER A C 1
ATOM 908 O O . SER A 1 117 ? -13.398 -12.469 5.441 1 33.22 117 SER A O 1
ATOM 910 N N . ASP A 1 118 ? -12.328 -14.016 6.449 1 32.12 118 ASP A N 1
ATOM 911 C CA . ASP A 1 118 ? -13.438 -14.953 6.258 1 32.12 118 ASP A CA 1
ATOM 912 C C . ASP A 1 118 ? -14.641 -14.555 7.109 1 32.12 118 ASP A C 1
ATOM 914 O O . ASP A 1 118 ? -15.758 -15 6.852 1 32.12 118 ASP A O 1
ATOM 918 N N . LYS A 1 119 ? -14.383 -13.961 8.203 1 33 119 LYS A N 1
ATOM 919 C CA . LYS A 1 119 ? -15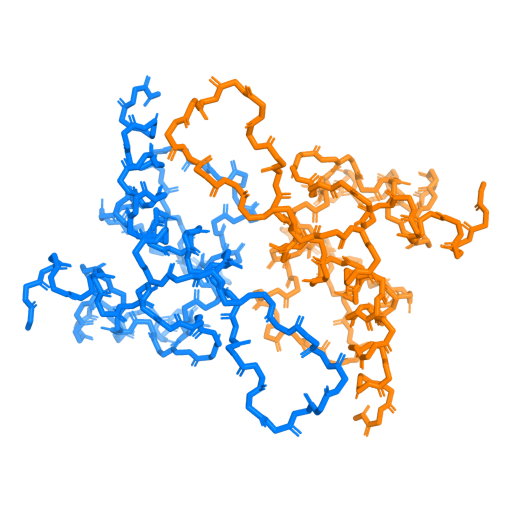.578 -13.695 8.992 1 33 119 LYS A CA 1
ATOM 920 C C . LYS A 1 119 ? -16.25 -12.398 8.547 1 33 119 LYS A C 1
ATOM 922 O O . LYS A 1 119 ? -17.266 -11.992 9.117 1 33 119 LYS A O 1
ATOM 927 N N . LEU A 1 120 ? -15.633 -11.68 7.746 1 25.78 120 LEU A N 1
ATOM 928 C CA . LEU A 1 120 ? -16.469 -10.594 7.258 1 25.78 120 LEU A CA 1
ATOM 929 C C . LEU A 1 120 ? -17.172 -10.992 5.965 1 25.78 120 LEU A C 1
ATOM 931 O O . LEU A 1 120 ? -16.578 -11.641 5.102 1 25.78 120 LEU A O 1
ATOM 935 N N . MET B 1 1 ? -0.309 22.188 13.141 1 75.44 1 MET B N 1
ATOM 936 C CA . MET B 1 1 ? 0.856 21.391 13.5 1 75.44 1 MET B CA 1
ATOM 937 C C . MET B 1 1 ? 1.901 21.422 12.391 1 75.44 1 MET B C 1
ATOM 939 O O . MET B 1 1 ? 1.561 21.562 11.211 1 75.44 1 MET B O 1
ATOM 943 N N . SER B 1 2 ? 3.18 21.594 12.828 1 85.56 2 SER B N 1
ATOM 944 C CA . SER B 1 2 ? 4.238 21.625 11.82 1 85.56 2 SER B CA 1
ATOM 945 C C . SER B 1 2 ? 4.273 20.328 11.023 1 85.56 2 SER B C 1
ATOM 947 O O . SER B 1 2 ? 3.756 19.297 11.469 1 85.56 2 SER B O 1
ATOM 949 N N . THR B 1 3 ? 4.742 20.391 9.844 1 84.12 3 THR B N 1
ATOM 950 C CA . THR B 1 3 ? 4.895 19.234 8.977 1 84.12 3 THR B CA 1
ATOM 951 C C . THR B 1 3 ? 5.746 18.156 9.656 1 84.12 3 THR B C 1
ATOM 953 O O . THR B 1 3 ? 5.418 16.969 9.602 1 84.12 3 THR B O 1
ATOM 956 N N . SER B 1 4 ? 6.758 18.594 10.297 1 81.06 4 SER B N 1
ATOM 957 C CA . SER B 1 4 ? 7.648 17.656 10.969 1 81.06 4 SER B CA 1
ATOM 958 C C . SER B 1 4 ? 6.945 16.969 12.141 1 81.06 4 SER B C 1
ATOM 960 O O . SER B 1 4 ? 7.152 15.773 12.375 1 81.06 4 SER B O 1
ATOM 962 N N . LYS B 1 5 ? 6.188 17.656 12.938 1 86.44 5 LYS B N 1
ATOM 963 C CA . LYS B 1 5 ? 5.441 17.062 14.039 1 86.44 5 LYS B CA 1
ATOM 964 C C . LYS B 1 5 ? 4.406 16.062 13.531 1 86.44 5 LYS B C 1
ATOM 966 O O . LYS B 1 5 ? 4.234 14.992 14.109 1 86.44 5 LYS B O 1
ATOM 971 N N . LYS B 1 6 ? 3.707 16.422 12.445 1 88.88 6 LYS B N 1
ATOM 972 C CA . LYS B 1 6 ? 2.732 15.516 11.852 1 88.88 6 LYS B CA 1
ATOM 973 C C . LYS B 1 6 ? 3.389 14.203 11.438 1 88.88 6 LYS B C 1
ATOM 975 O O . LYS B 1 6 ? 2.82 13.125 11.641 1 88.88 6 LYS B O 1
ATOM 980 N N . HIS B 1 7 ? 4.621 14.383 10.875 1 87.75 7 HIS B N 1
ATOM 981 C CA . HIS B 1 7 ? 5.367 13.188 10.492 1 87.75 7 HIS B CA 1
ATOM 982 C C . HIS B 1 7 ? 5.629 12.289 11.703 1 87.75 7 HIS B C 1
ATOM 984 O O . HIS B 1 7 ? 5.309 11.102 11.68 1 87.75 7 HIS B O 1
ATOM 990 N N . ARG B 1 8 ? 6.129 12.852 12.695 1 82.12 8 ARG B N 1
ATOM 991 C CA . ARG B 1 8 ? 6.5 12.102 13.891 1 82.12 8 ARG B CA 1
ATOM 992 C C . ARG B 1 8 ? 5.285 11.422 14.508 1 82.12 8 ARG B C 1
ATOM 994 O O . ARG B 1 8 ? 5.359 10.258 14.914 1 82.12 8 ARG B O 1
ATOM 1001 N N . ASP B 1 9 ? 4.266 12.141 14.555 1 85.5 9 ASP B N 1
ATOM 1002 C CA . ASP B 1 9 ? 3.051 11.602 15.164 1 85.5 9 ASP B CA 1
ATOM 1003 C C . ASP B 1 9 ? 2.473 10.469 14.312 1 85.5 9 ASP B C 1
ATOM 1005 O O . ASP B 1 9 ? 1.972 9.484 14.852 1 85.5 9 ASP B O 1
ATOM 1009 N N . PHE B 1 10 ? 2.518 10.594 13.055 1 87.44 10 PHE B N 1
ATOM 1010 C CA . PHE B 1 10 ? 1.937 9.609 12.148 1 87.44 10 PHE B CA 1
ATOM 1011 C C . PHE B 1 10 ? 2.662 8.273 12.258 1 87.44 10 PHE B C 1
ATOM 1013 O O . PHE B 1 10 ? 2.029 7.219 12.273 1 87.44 10 PHE B O 1
ATOM 1020 N N . VAL B 1 11 ? 3.943 8.359 12.359 1 82 11 VAL B N 1
ATOM 1021 C CA . VAL B 1 11 ? 4.727 7.137 12.219 1 82 11 VAL B CA 1
ATOM 1022 C C . VAL B 1 11 ? 4.867 6.461 13.578 1 82 11 VAL B C 1
ATOM 1024 O O . VAL B 1 11 ? 5.477 5.395 13.688 1 82 11 VAL B O 1
ATOM 1027 N N . ARG B 1 12 ? 4.309 7.047 14.594 1 76.38 12 ARG B N 1
ATOM 1028 C CA . ARG B 1 12 ? 4.359 6.449 15.922 1 76.38 12 ARG B CA 1
ATOM 1029 C C . ARG B 1 12 ? 3.348 5.316 16.047 1 76.38 12 ARG B C 1
ATOM 1031 O O . ARG B 1 12 ? 3.463 4.473 16.938 1 76.38 12 ARG B O 1
ATOM 1038 N N . GLU B 1 13 ? 2.328 5.375 15.227 1 73.56 13 GLU B N 1
ATOM 1039 C CA . GLU B 1 13 ? 1.26 4.379 15.219 1 73.56 13 GLU B CA 1
ATOM 1040 C C . GLU B 1 13 ? 1.007 3.846 13.812 1 73.56 13 GLU B C 1
ATOM 1042 O O . GLU B 1 13 ? 1.354 4.496 12.828 1 73.56 13 GLU B O 1
ATOM 1047 N N . PRO B 1 14 ? 0.417 2.66 13.773 1 77.44 14 PRO B N 1
ATOM 1048 C CA . PRO B 1 14 ? 0.087 2.133 12.445 1 77.44 14 PRO B CA 1
ATOM 1049 C C . PRO B 1 14 ? -0.822 3.066 11.648 1 77.44 14 PRO B C 1
ATOM 1051 O O . PRO B 1 14 ? -1.616 3.807 12.234 1 77.44 14 PRO B O 1
ATOM 1054 N N . MET B 1 15 ? -0.678 3.08 10.344 1 81.56 15 MET B N 1
ATOM 1055 C CA . MET B 1 15 ? -1.457 3.92 9.438 1 81.56 15 MET B CA 1
ATOM 1056 C C . MET B 1 15 ? -2.951 3.654 9.594 1 81.56 15 MET B C 1
ATOM 1058 O O . MET B 1 15 ? -3.734 4.586 9.789 1 81.56 15 MET B O 1
ATOM 1062 N N . GLY B 1 16 ? -3.293 2.312 9.617 1 80.94 16 GLY B N 1
ATOM 1063 C CA . GLY B 1 16 ? -4.711 1.998 9.695 1 80.94 16 GLY B CA 1
ATOM 1064 C C . GLY B 1 16 ? -5.543 2.758 8.68 1 80.94 16 GLY B C 1
ATOM 1065 O O . GLY B 1 16 ? -5.207 2.791 7.492 1 80.94 16 GLY B O 1
ATOM 1066 N N . ASP B 1 17 ? -6.703 3.297 9.133 1 87.88 17 ASP B N 1
ATOM 1067 C CA . ASP B 1 17 ? -7.621 4.031 8.273 1 87.88 17 ASP B CA 1
ATOM 1068 C C . ASP B 1 17 ? -7.598 5.527 8.594 1 87.88 17 ASP B C 1
ATOM 1070 O O . ASP B 1 17 ? -8.625 6.203 8.492 1 87.88 17 ASP B O 1
ATOM 1074 N N . LYS B 1 18 ? -6.449 6.027 8.945 1 94 18 LYS B N 1
ATOM 1075 C CA . LYS B 1 18 ? -6.293 7.441 9.281 1 94 18 LYS B CA 1
ATOM 1076 C C . LYS B 1 18 ? -6.695 8.336 8.109 1 94 18 LYS B C 1
ATOM 1078 O O . LYS B 1 18 ? -6.449 7.992 6.953 1 94 18 LYS B O 1
ATOM 1083 N N . PRO B 1 19 ? -7.277 9.508 8.469 1 96.81 19 PRO B N 1
ATOM 1084 C CA . PRO B 1 19 ? -7.629 10.438 7.387 1 96.81 19 PRO B CA 1
ATOM 1085 C C . PRO B 1 19 ? -6.406 11.062 6.727 1 96.81 19 PRO B C 1
ATOM 1087 O O . PRO B 1 19 ? -5.332 11.117 7.332 1 96.81 19 PRO B O 1
ATOM 1090 N N . VAL B 1 20 ? -6.586 11.523 5.504 1 96.5 20 VAL B N 1
ATOM 1091 C CA . VAL B 1 20 ? -5.488 12.094 4.734 1 96.5 20 VAL B CA 1
ATOM 1092 C C . VAL B 1 20 ? -4.969 13.352 5.43 1 96.5 20 VAL B C 1
ATOM 1094 O O . VAL B 1 20 ? -3.799 13.719 5.273 1 96.5 20 VAL B O 1
ATOM 1097 N N . THR B 1 21 ? -5.738 14 6.301 1 96.31 21 THR B N 1
ATOM 1098 C CA . THR B 1 21 ? -5.379 15.281 6.891 1 96.31 21 THR B CA 1
ATOM 1099 C C . THR B 1 21 ? -4.305 15.109 7.957 1 96.31 21 THR B C 1
ATOM 1101 O O . THR B 1 21 ? -3.691 16.078 8.391 1 96.31 21 THR B O 1
ATOM 1104 N N . VAL B 1 22 ? -4.051 13.906 8.383 1 95.5 22 VAL B N 1
ATOM 1105 C CA . VAL B 1 22 ? -3.025 13.672 9.398 1 95.5 22 VAL B CA 1
ATOM 1106 C C . VAL B 1 22 ? -1.664 13.508 8.734 1 95.5 22 VAL B C 1
ATOM 1108 O O . VAL B 1 22 ? -0.631 13.492 9.406 1 95.5 22 VAL B O 1
ATOM 1111 N N . LEU B 1 23 ? -1.671 13.344 7.402 1 95.12 23 LEU B N 1
ATOM 1112 C CA . LEU B 1 23 ? -0.406 13.25 6.68 1 95.12 23 LEU B CA 1
ATOM 1113 C C . LEU B 1 23 ? 0.312 14.594 6.672 1 95.12 23 LEU B C 1
ATOM 1115 O O . LEU B 1 23 ? -0.326 15.641 6.543 1 95.12 23 LEU B O 1
ATOM 1119 N N . PRO B 1 24 ? 1.652 14.555 6.805 1 91.25 24 PRO B N 1
ATOM 1120 C CA . PRO B 1 24 ? 2.396 15.805 6.688 1 91.25 24 PRO B CA 1
ATOM 1121 C C . PRO B 1 24 ? 2.158 16.516 5.355 1 91.25 24 PRO B C 1
ATOM 1123 O O . PRO B 1 24 ? 2.123 15.867 4.305 1 91.25 24 PRO B O 1
ATOM 1126 N N . GLY B 1 25 ? 1.902 17.875 5.465 1 89.75 25 GLY B N 1
ATOM 1127 C CA . GLY B 1 25 ? 1.752 18.656 4.25 1 89.75 25 GLY B CA 1
ATOM 1128 C C . GLY B 1 25 ? 0.328 18.672 3.727 1 89.75 25 GLY B C 1
ATOM 1129 O O . GLY B 1 25 ? 0.023 19.391 2.773 1 89.75 25 GLY B O 1
ATOM 1130 N N . ILE B 1 26 ? -0.495 17.875 4.332 1 94.69 26 ILE B N 1
ATOM 1131 C CA . ILE B 1 26 ? -1.893 17.875 3.914 1 94.69 26 ILE B CA 1
ATOM 1132 C C . ILE B 1 26 ? -2.746 18.547 4.988 1 94.69 26 ILE B C 1
ATOM 1134 O O . ILE B 1 26 ? -2.949 17.984 6.066 1 94.69 26 ILE B O 1
ATOM 1138 N N . GLY B 1 27 ? -3.125 19.734 4.664 1 93.31 27 GLY B N 1
ATOM 1139 C CA . GLY B 1 27 ? -4.035 20.453 5.547 1 93.31 27 GLY B CA 1
ATOM 1140 C C . GLY B 1 27 ? -5.492 20.297 5.156 1 93.31 27 GLY B C 1
ATOM 1141 O O . GLY B 1 27 ? -5.848 19.375 4.426 1 93.31 27 GLY B O 1
ATOM 1142 N N . LYS B 1 28 ? -6.293 21.188 5.672 1 94.69 28 LYS B N 1
ATOM 1143 C CA . LYS B 1 28 ? -7.738 21.109 5.461 1 94.69 28 LYS B CA 1
ATOM 1144 C C . LYS B 1 28 ? -8.094 21.375 3.998 1 94.69 28 LYS B C 1
ATOM 1146 O O . LYS B 1 28 ? -8.914 20.656 3.418 1 94.69 28 LYS B O 1
ATOM 1151 N N . VAL B 1 29 ? -7.465 22.312 3.355 1 94.88 29 VAL B N 1
ATOM 1152 C CA . VAL B 1 29 ? -7.801 22.719 1.992 1 94.88 29 VAL B CA 1
ATOM 1153 C C . VAL B 1 29 ? -7.457 21.578 1.024 1 94.88 29 VAL B C 1
ATOM 1155 O O . VAL B 1 29 ? -8.312 21.141 0.26 1 94.88 29 VAL B O 1
ATOM 1158 N N . LEU B 1 30 ? -6.297 21.141 1.114 1 93.62 30 LEU B N 1
ATOM 1159 C CA . LEU B 1 30 ? -5.902 20.031 0.254 1 93.62 30 LEU B CA 1
ATOM 1160 C C . LEU B 1 30 ? -6.691 18.766 0.593 1 93.62 30 LEU B C 1
ATOM 1162 O O . LEU B 1 30 ? -7.07 18.016 -0.302 1 93.62 30 LEU B O 1
ATOM 1166 N N . GLY B 1 31 ? -6.906 18.547 1.868 1 94.75 31 GLY B N 1
ATOM 1167 C CA . GLY B 1 31 ? -7.723 17.422 2.289 1 94.75 31 GLY B CA 1
ATOM 1168 C C . GLY B 1 31 ? -9.102 17.422 1.663 1 94.75 31 GLY B C 1
ATOM 1169 O O . GLY B 1 31 ? -9.586 16.375 1.212 1 94.75 31 GLY B O 1
ATOM 1170 N N . ASP B 1 32 ? -9.641 18.578 1.63 1 95.81 32 ASP B N 1
ATOM 1171 C CA . ASP B 1 32 ? -10.961 18.719 1.025 1 95.81 32 ASP B CA 1
ATOM 1172 C C . ASP B 1 32 ? -10.922 18.391 -0.465 1 95.81 32 ASP B C 1
ATOM 1174 O O . ASP B 1 32 ? -11.836 17.75 -0.987 1 95.81 32 ASP B O 1
ATOM 1178 N N . LYS B 1 33 ? -9.938 18.812 -1.14 1 93.19 33 LYS B N 1
ATOM 1179 C CA . LYS B 1 33 ? -9.781 18.531 -2.562 1 93.19 33 LYS B CA 1
ATOM 1180 C C . LYS B 1 33 ? -9.602 17.031 -2.799 1 93.19 33 LYS B C 1
ATOM 1182 O O . LYS B 1 33 ? -10.172 16.469 -3.742 1 93.19 33 LYS B O 1
ATOM 1187 N N . LEU B 1 34 ? -8.898 16.438 -1.948 1 93.75 34 LEU B N 1
ATOM 1188 C CA . LEU B 1 34 ? -8.672 15 -2.072 1 93.75 34 LEU B CA 1
ATOM 1189 C C . LEU B 1 34 ? -9.961 14.219 -1.848 1 93.75 34 LEU B C 1
ATOM 1191 O O . LEU B 1 34 ? -10.266 13.289 -2.596 1 93.75 34 LEU B O 1
ATOM 1195 N N . GLU B 1 35 ? -10.68 14.617 -0.9 1 93.38 35 GLU B N 1
ATOM 1196 C CA . GLU B 1 35 ? -11.953 13.953 -0.618 1 93.38 35 GLU B CA 1
ATOM 1197 C C . GLU B 1 35 ? -12.914 14.07 -1.8 1 93.38 35 GLU B C 1
ATOM 1199 O O . GLU B 1 35 ? -13.594 13.109 -2.148 1 93.38 35 GLU B O 1
ATOM 1204 N N . LYS B 1 36 ? -12.898 15.234 -2.342 1 91.56 36 LYS B N 1
ATOM 1205 C CA . LYS B 1 36 ? -13.734 15.438 -3.521 1 91.56 36 LYS B CA 1
ATOM 1206 C C . LYS B 1 36 ? -13.273 14.562 -4.68 1 91.56 36 LYS B C 1
ATOM 1208 O O . LYS B 1 36 ? -14.094 14.117 -5.492 1 91.56 36 LYS B O 1
ATOM 1213 N N . ALA B 1 37 ? -11.984 14.305 -4.664 1 91.19 37 ALA B N 1
ATOM 1214 C CA . ALA B 1 37 ? -11.422 13.43 -5.688 1 91.19 37 ALA B CA 1
ATOM 1215 C C . ALA B 1 37 ? -11.57 11.961 -5.297 1 91.19 37 ALA B C 1
ATOM 1217 O O . ALA B 1 37 ? -11.047 11.078 -5.98 1 91.19 37 ALA B O 1
ATOM 1218 N N . GLY B 1 38 ? -12.141 11.68 -4.168 1 90.38 38 GLY B N 1
ATOM 1219 C CA . GLY B 1 38 ? -12.453 10.32 -3.762 1 90.38 38 GLY B CA 1
ATOM 1220 C C . GLY B 1 38 ? -11.398 9.711 -2.859 1 90.38 38 GLY B C 1
ATOM 1221 O O . GLY B 1 38 ? -11.375 8.492 -2.645 1 90.38 38 GLY B O 1
ATOM 1222 N N . VAL B 1 39 ? -10.492 10.5 -2.373 1 94.5 39 VAL B N 1
ATOM 1223 C CA . VAL B 1 39 ? -9.406 10.008 -1.537 1 94.5 39 VAL B CA 1
ATOM 1224 C C . VAL B 1 39 ? -9.477 10.656 -0.159 1 94.5 39 VAL B C 1
ATOM 1226 O O . VAL B 1 39 ? -9.156 11.836 -0.007 1 94.5 39 VAL B O 1
ATOM 1229 N N . SER B 1 40 ? -9.859 9.852 0.835 1 94.62 40 SER B N 1
ATOM 1230 C CA . SER B 1 40 ? -10.055 10.43 2.162 1 94.62 40 SER B CA 1
ATOM 1231 C C . SER B 1 40 ? -9.133 9.781 3.188 1 94.62 40 SER B C 1
ATOM 1233 O O . SER B 1 40 ? -8.984 10.281 4.305 1 94.62 40 SER B O 1
ATOM 1235 N N . ARG B 1 41 ? -8.477 8.703 2.734 1 96.31 41 ARG B N 1
ATOM 1236 C CA . ARG B 1 41 ? -7.688 7.941 3.697 1 96.31 41 ARG B CA 1
ATOM 1237 C C . ARG B 1 41 ? -6.215 7.898 3.289 1 96.31 41 ARG B C 1
ATOM 1239 O O . ARG B 1 41 ? -5.898 7.816 2.102 1 96.31 41 ARG B O 1
ATOM 1246 N N . ALA B 1 42 ? -5.371 7.754 4.348 1 95.69 42 ALA B N 1
ATOM 1247 C CA . ALA B 1 42 ? -3.93 7.695 4.117 1 95.69 42 ALA B CA 1
ATOM 1248 C C . ALA B 1 42 ? -3.543 6.426 3.365 1 95.69 42 ALA B C 1
ATOM 1250 O O . ALA B 1 42 ? -2.637 6.441 2.529 1 95.69 42 ALA B O 1
ATOM 1251 N N . ASP B 1 43 ? -4.266 5.379 3.695 1 93.12 43 ASP B N 1
ATOM 1252 C CA . ASP B 1 43 ? -3.895 4.137 3.021 1 93.12 43 ASP B CA 1
ATOM 1253 C C . ASP B 1 43 ? -4.254 4.191 1.539 1 93.12 43 ASP B C 1
ATOM 1255 O O . ASP B 1 43 ? -3.604 3.545 0.714 1 93.12 43 ASP B O 1
ATOM 1259 N N . ASN B 1 44 ? -5.207 5.008 1.185 1 94.94 44 ASN B N 1
ATOM 1260 C CA . ASN B 1 44 ? -5.504 5.219 -0.228 1 94.94 44 ASN B CA 1
ATOM 1261 C C . ASN B 1 44 ? -4.387 5.984 -0.927 1 94.94 44 ASN B C 1
ATOM 1263 O O . ASN B 1 44 ? -4.062 5.703 -2.082 1 94.94 44 ASN B O 1
ATOM 1267 N N . VAL B 1 45 ? -3.838 6.91 -0.225 1 95.19 45 VAL B N 1
ATOM 1268 C CA . VAL B 1 45 ? -2.725 7.672 -0.785 1 95.19 45 VAL B CA 1
ATOM 1269 C C . VAL B 1 45 ? -1.538 6.742 -1.032 1 95.19 45 VAL B C 1
ATOM 1271 O O . VAL B 1 45 ? -0.898 6.809 -2.084 1 95.19 45 VAL B O 1
ATOM 1274 N N . TYR B 1 46 ? -1.332 5.859 -0.083 1 93.69 46 TYR B N 1
ATOM 1275 C CA . TYR B 1 46 ? -0.264 4.883 -0.271 1 93.69 46 TYR B CA 1
ATOM 1276 C C . TYR B 1 46 ? -0.551 3.984 -1.468 1 93.69 46 TYR B C 1
ATOM 1278 O O . TYR B 1 46 ? 0.35 3.676 -2.25 1 93.69 46 TYR B O 1
ATOM 1286 N N . GLY B 1 47 ? -1.813 3.611 -1.539 1 93.44 47 GLY B N 1
ATOM 1287 C CA . GLY B 1 47 ? -2.207 2.82 -2.695 1 93.44 47 GLY B CA 1
ATOM 1288 C C . GLY B 1 47 ? -1.904 3.504 -4.016 1 93.44 47 GLY B C 1
ATOM 1289 O O . GLY B 1 47 ? -1.373 2.879 -4.934 1 93.44 47 GLY B O 1
ATOM 1290 N N . GLN B 1 48 ? -2.16 4.742 -4.117 1 92.5 48 GLN B N 1
ATOM 1291 C CA . GLN B 1 48 ? -1.894 5.496 -5.336 1 92.5 48 GLN B CA 1
ATOM 1292 C C . GLN B 1 48 ? -0.396 5.57 -5.621 1 92.5 48 GLN B C 1
ATOM 1294 O O . GLN B 1 48 ? 0.032 5.418 -6.766 1 92.5 48 GLN B O 1
ATOM 1299 N N . TYR B 1 49 ? 0.35 5.727 -4.574 1 92.44 49 TYR B N 1
ATOM 1300 C CA . TYR B 1 49 ? 1.803 5.738 -4.703 1 92.44 49 TYR B CA 1
ATOM 1301 C C . TYR B 1 49 ? 2.307 4.438 -5.32 1 92.44 49 TYR B C 1
ATOM 1303 O O . TYR B 1 49 ? 3.145 4.457 -6.223 1 92.44 49 TYR B O 1
ATOM 1311 N N . LEU B 1 50 ? 1.709 3.379 -4.871 1 90.12 50 LEU B N 1
ATOM 1312 C CA . LEU B 1 50 ? 2.129 2.068 -5.355 1 90.12 50 LEU B CA 1
ATOM 1313 C C . LEU B 1 50 ? 1.653 1.84 -6.785 1 90.12 50 LEU B C 1
ATOM 1315 O O . LEU B 1 50 ? 2.414 1.354 -7.625 1 90.12 50 LEU B O 1
ATOM 1319 N N . VAL B 1 51 ? 0.445 2.229 -7.086 1 90.94 51 VAL B N 1
ATOM 1320 C CA . VAL B 1 51 ? -0.153 1.981 -8.398 1 90.94 51 VAL B CA 1
ATOM 1321 C C . VAL B 1 51 ? 0.568 2.807 -9.461 1 90.94 51 VAL B C 1
ATOM 1323 O O . VAL B 1 51 ? 0.639 2.406 -10.625 1 90.94 51 VAL B O 1
ATOM 1326 N N . HIS B 1 52 ? 1.146 3.891 -9.008 1 89.56 52 HIS B N 1
ATOM 1327 C CA . HIS B 1 52 ? 1.9 4.719 -9.938 1 89.56 52 HIS B CA 1
ATOM 1328 C C . HIS B 1 52 ? 3.395 4.422 -9.859 1 89.56 52 HIS B C 1
ATOM 1330 O O . HIS B 1 52 ? 4.219 5.32 -10.047 1 89.56 52 HIS B O 1
ATOM 1336 N N . ASN B 1 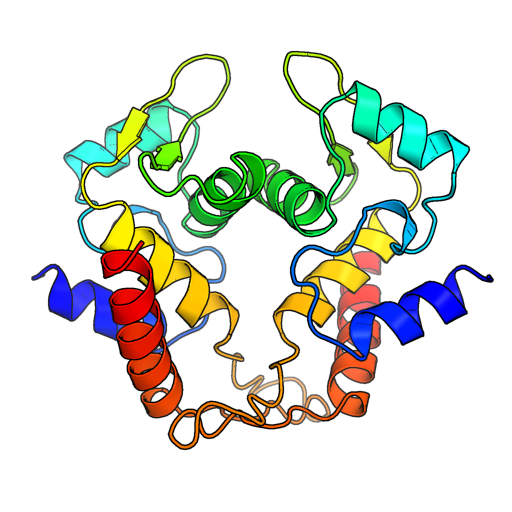53 ? 3.717 3.215 -9.492 1 88 53 ASN B N 1
ATOM 1337 C CA . ASN B 1 53 ? 5.062 2.652 -9.523 1 88 53 ASN B CA 1
ATOM 1338 C C . ASN B 1 53 ? 6.035 3.475 -8.68 1 88 53 ASN B C 1
ATOM 1340 O O . ASN B 1 53 ? 7.188 3.666 -9.07 1 88 53 ASN B O 1
ATOM 1344 N N . LYS B 1 54 ? 5.484 4.059 -7.617 1 86.12 54 LYS B N 1
ATOM 1345 C CA . LYS B 1 54 ? 6.348 4.809 -6.711 1 86.12 54 LYS B CA 1
ATOM 1346 C C . LYS B 1 54 ? 7.145 5.871 -7.465 1 86.12 54 LYS B C 1
ATOM 1348 O O . LYS B 1 54 ? 8.352 6.02 -7.254 1 86.12 54 LYS B O 1
ATOM 1353 N N . ASP B 1 55 ? 6.395 6.543 -8.32 1 85.12 55 ASP B N 1
ATOM 1354 C CA . ASP B 1 55 ? 7.012 7.59 -9.125 1 85.12 55 ASP B CA 1
ATOM 1355 C C . ASP B 1 55 ? 7.777 8.578 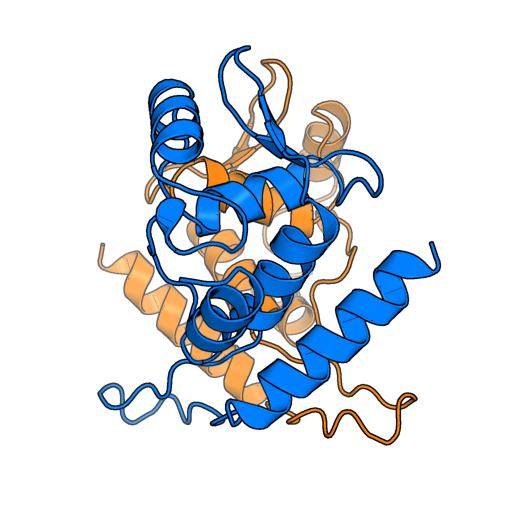-8.242 1 85.12 55 ASP B C 1
ATOM 1357 O O . ASP B 1 55 ? 7.246 9.07 -7.246 1 85.12 55 ASP B O 1
ATOM 1361 N N . ARG B 1 56 ? 8.984 8.836 -8.664 1 72.25 56 ARG B N 1
ATOM 1362 C CA . ARG B 1 56 ? 9.883 9.656 -7.852 1 72.25 56 ARG B CA 1
ATOM 1363 C C . ARG B 1 56 ? 9.516 11.133 -7.957 1 72.25 56 ARG B C 1
ATOM 1365 O O . ARG B 1 56 ? 9.836 11.922 -7.066 1 72.25 56 ARG B O 1
ATOM 1372 N N . HIS B 1 57 ? 8.82 11.523 -8.977 1 79.12 57 HIS B N 1
ATOM 1373 C CA . HIS B 1 57 ? 8.633 12.945 -9.25 1 79.12 57 HIS B CA 1
ATOM 1374 C C . HIS B 1 57 ? 7.242 13.406 -8.836 1 79.12 57 HIS B C 1
ATOM 1376 O O . HIS B 1 57 ? 7.078 14.508 -8.305 1 79.12 57 HIS B O 1
ATOM 1382 N N . HIS B 1 58 ? 6.293 12.5 -8.992 1 82.69 58 HIS B N 1
ATOM 1383 C CA . HIS B 1 58 ? 4.93 12.961 -8.75 1 82.69 58 HIS B CA 1
ATOM 1384 C C . HIS B 1 58 ? 4.156 11.953 -7.898 1 82.69 58 HIS B C 1
ATOM 1386 O O . HIS B 1 58 ? 4.324 10.742 -8.055 1 82.69 58 HIS B O 1
ATOM 1392 N N . LEU B 1 59 ? 3.57 12.5 -6.883 1 90.69 59 LEU B N 1
ATOM 1393 C CA . LEU B 1 59 ? 2.537 11.75 -6.184 1 90.69 59 LEU B CA 1
ATOM 1394 C C . LEU B 1 59 ? 1.149 12.133 -6.684 1 90.69 59 LEU B C 1
ATOM 1396 O O . LEU B 1 59 ? 0.629 13.195 -6.328 1 90.69 59 LEU B O 1
ATOM 1400 N N . LYS B 1 60 ? 0.708 11.328 -7.582 1 91.06 60 LYS B N 1
ATOM 1401 C CA . LYS B 1 60 ? -0.604 11.555 -8.18 1 91.06 60 LYS B CA 1
ATOM 1402 C C . LYS B 1 60 ? -1.698 10.852 -7.383 1 91.06 60 LYS B C 1
ATOM 1404 O O . LYS B 1 60 ? -1.604 9.648 -7.113 1 91.06 60 LYS B O 1
ATOM 1409 N N . VAL B 1 61 ? -2.631 11.672 -6.977 1 92.12 61 VAL B N 1
ATOM 1410 C CA . VAL B 1 61 ? -3.691 11.125 -6.137 1 92.12 61 VAL B CA 1
ATOM 1411 C C . VAL B 1 61 ? -5.055 11.508 -6.707 1 92.12 61 VAL B C 1
ATOM 1413 O O . VAL B 1 61 ? -5.258 12.656 -7.125 1 92.12 61 VAL B O 1
ATOM 1416 N N . GLY B 1 62 ? -5.945 10.516 -6.754 1 86.75 62 GLY B N 1
ATOM 1417 C CA . GLY B 1 62 ? -7.281 10.766 -7.266 1 86.75 62 GLY B CA 1
ATOM 1418 C C . GLY B 1 62 ? -7.824 9.625 -8.109 1 86.75 62 GLY B C 1
ATOM 1419 O O . GLY B 1 62 ? -7.117 8.656 -8.367 1 86.75 62 GLY B O 1
ATOM 1420 N N . TYR B 1 63 ? -9.164 9.773 -8.305 1 74.38 63 TYR B N 1
ATOM 1421 C CA . TYR B 1 63 ? -9.875 8.805 -9.125 1 74.38 63 TYR B CA 1
ATOM 1422 C C . TYR B 1 63 ? -10.523 9.484 -10.328 1 74.38 63 TYR B C 1
ATOM 1424 O O . TYR B 1 63 ? -10.57 10.719 -10.398 1 74.38 63 TYR B O 1
ATOM 1432 N N . ARG B 1 64 ? -10.883 8.633 -11.289 1 66.12 64 ARG B N 1
ATOM 1433 C CA . ARG B 1 64 ? -11.852 8.922 -12.336 1 66.12 64 ARG B CA 1
ATOM 1434 C C . ARG B 1 64 ? -11.461 10.164 -13.117 1 66.12 64 ARG B C 1
ATOM 1436 O O . ARG B 1 64 ? -12.297 11.039 -13.375 1 66.12 64 ARG B O 1
ATOM 1443 N N . GLY B 1 65 ? -10.227 10.328 -13.203 1 67.19 65 GLY B N 1
ATOM 1444 C CA . GLY B 1 65 ? -9.875 11.461 -14.047 1 67.19 65 GLY B CA 1
ATOM 1445 C C . GLY B 1 65 ? -9.602 12.727 -13.258 1 67.19 65 GLY B C 1
ATOM 1446 O O . GLY B 1 65 ? -9.141 13.727 -13.82 1 67.19 65 GLY B O 1
ATOM 1447 N N . GLN B 1 66 ? -9.906 12.812 -12.117 1 79.56 66 GLN B N 1
ATOM 1448 C CA . GLN B 1 66 ? -9.57 13.953 -11.266 1 79.56 66 GLN B CA 1
ATOM 1449 C C . GLN B 1 66 ? -8.344 13.648 -10.414 1 79.56 66 GLN B C 1
ATOM 1451 O O . GLN B 1 66 ? -8.445 12.977 -9.383 1 79.56 66 GLN B O 1
ATOM 1456 N N . HIS B 1 67 ? -7.215 14.078 -10.977 1 85.56 67 HIS B N 1
ATOM 1457 C CA . HIS B 1 67 ? -5.98 13.805 -10.25 1 85.56 67 HIS B CA 1
ATOM 1458 C C . HIS B 1 67 ? -5.355 15.086 -9.719 1 85.56 67 HIS B C 1
ATOM 1460 O O . HIS B 1 67 ? -5.414 16.125 -10.383 1 85.56 67 HIS B O 1
ATOM 1466 N N . LEU B 1 68 ? -4.984 14.961 -8.562 1 89 68 LEU B N 1
ATOM 1467 C CA . LEU B 1 68 ? -4.188 16.016 -7.934 1 89 68 LEU B CA 1
ATOM 1468 C C . LEU B 1 68 ? -2.727 15.594 -7.82 1 89 68 LEU B C 1
ATOM 1470 O O . LEU B 1 68 ? -2.426 14.406 -7.672 1 89 68 LEU B O 1
ATOM 1474 N N . LEU B 1 69 ? -1.863 16.594 -8.016 1 88.44 69 LEU B N 1
ATOM 1475 C CA . LEU B 1 69 ? -0.444 16.391 -7.75 1 88.44 69 LEU B CA 1
ATOM 1476 C C . LEU B 1 69 ? -0.063 16.953 -6.383 1 88.44 69 LEU B C 1
ATOM 1478 O O . LEU B 1 69 ? -0.313 18.125 -6.098 1 88.44 69 LEU B O 1
ATOM 1482 N N . ILE B 1 70 ? 0.49 16.062 -5.594 1 87.56 70 ILE B N 1
ATOM 1483 C CA . ILE B 1 70 ? 0.845 16.484 -4.246 1 87.56 70 ILE B CA 1
ATOM 1484 C C . ILE B 1 70 ? 2.297 16.969 -4.215 1 87.56 70 ILE B C 1
ATOM 1486 O O . ILE B 1 70 ? 3.199 16.234 -4.645 1 87.56 70 ILE B O 1
ATOM 1490 N N . ALA B 1 71 ? 2.527 18.203 -3.732 1 82.31 71 ALA B N 1
ATOM 1491 C CA . ALA B 1 71 ? 3.83 18.859 -3.766 1 82.31 71 ALA B CA 1
ATOM 1492 C C . ALA B 1 71 ? 4.801 18.219 -2.785 1 82.31 71 ALA B C 1
ATOM 1494 O O . ALA B 1 71 ? 5.969 18 -3.107 1 82.31 71 ALA B O 1
ATOM 1495 N N . ASN B 1 72 ? 4.402 17.859 -1.631 1 80.81 72 ASN B N 1
ATOM 1496 C CA . ASN B 1 72 ? 5.297 17.297 -0.622 1 80.81 72 ASN B CA 1
ATOM 1497 C C . ASN B 1 72 ? 5.359 15.773 -0.716 1 80.81 72 ASN B C 1
ATOM 1499 O O . ASN B 1 72 ? 5.266 15.078 0.298 1 80.81 72 ASN B O 1
ATOM 1503 N N . LYS B 1 73 ? 5.59 15.336 -1.954 1 83.5 73 LYS B N 1
ATOM 1504 C CA . LYS B 1 73 ? 5.566 13.914 -2.277 1 83.5 73 LYS B CA 1
ATOM 1505 C C . LYS B 1 73 ? 6.574 13.141 -1.433 1 83.5 73 LYS B C 1
ATOM 1507 O O . LYS B 1 73 ? 6.246 12.102 -0.859 1 83.5 73 LYS B O 1
ATOM 1512 N N . GLN B 1 74 ? 7.758 13.695 -1.384 1 80.62 74 GLN B N 1
ATOM 1513 C CA . GLN B 1 74 ? 8.836 12.969 -0.721 1 80.62 74 GLN B CA 1
ATOM 1514 C C . GLN B 1 74 ? 8.508 12.734 0.752 1 80.62 74 GLN B C 1
ATOM 1516 O O . GLN B 1 74 ? 8.664 11.617 1.255 1 80.62 74 GLN B O 1
ATOM 1521 N N . MET B 1 75 ? 8.047 13.734 1.367 1 82.81 75 MET B N 1
ATOM 1522 C CA . MET B 1 75 ? 7.73 13.633 2.789 1 82.81 75 MET B CA 1
ATOM 1523 C C . MET B 1 75 ? 6.555 12.688 3.02 1 82.81 75 MET B C 1
ATOM 1525 O O . MET B 1 75 ? 6.594 11.859 3.928 1 82.81 75 MET B O 1
ATOM 1529 N N . ILE B 1 76 ? 5.582 12.758 2.178 1 89.38 76 ILE B N 1
ATOM 1530 C CA . ILE B 1 76 ? 4.391 11.93 2.334 1 89.38 76 ILE B CA 1
ATOM 1531 C C . ILE B 1 76 ? 4.734 10.469 2.062 1 89.38 76 ILE B C 1
ATOM 1533 O O . ILE B 1 76 ? 4.383 9.586 2.846 1 89.38 76 ILE B O 1
ATOM 1537 N N . ALA B 1 77 ? 5.43 10.227 0.97 1 84.19 77 ALA B N 1
ATOM 1538 C CA . ALA B 1 77 ? 5.805 8.867 0.604 1 84.19 77 ALA B CA 1
ATOM 1539 C C . ALA B 1 77 ? 6.645 8.211 1.697 1 84.19 77 ALA B C 1
ATOM 1541 O O . ALA B 1 77 ? 6.434 7.051 2.043 1 84.19 77 ALA B O 1
ATOM 1542 N N . SER B 1 78 ? 7.578 8.992 2.234 1 81.12 78 SER B N 1
ATOM 1543 C CA . SER B 1 78 ? 8.422 8.477 3.311 1 81.12 78 SER B CA 1
ATOM 1544 C C . SER B 1 78 ? 7.594 8.148 4.551 1 81.12 78 SER B C 1
ATOM 1546 O O . SER B 1 78 ? 7.793 7.113 5.184 1 81.12 78 SER B O 1
ATOM 1548 N N . THR B 1 79 ? 6.711 9.016 4.898 1 85.19 79 THR B N 1
ATOM 1549 C CA . THR B 1 79 ? 5.852 8.836 6.066 1 85.19 79 THR B CA 1
ATOM 1550 C C . THR B 1 79 ? 5.012 7.57 5.926 1 85.19 79 THR B C 1
ATOM 1552 O O . THR B 1 79 ? 4.957 6.75 6.848 1 85.19 79 THR B O 1
ATOM 1555 N N . LEU B 1 80 ? 4.445 7.375 4.793 1 86.69 80 LEU B N 1
ATOM 1556 C CA . LEU B 1 80 ? 3.57 6.238 4.539 1 86.69 80 LEU B CA 1
ATOM 1557 C C . LEU B 1 80 ? 4.367 4.938 4.508 1 86.69 80 LEU B C 1
ATOM 1559 O O . LEU B 1 80 ? 3.947 3.934 5.09 1 86.69 80 LEU B O 1
ATOM 1563 N N . SER B 1 81 ? 5.488 4.953 3.842 1 81 81 SER B N 1
ATOM 1564 C CA . SER B 1 81 ? 6.332 3.766 3.748 1 81 81 SER B CA 1
ATOM 1565 C C . SER B 1 81 ? 6.836 3.336 5.121 1 81 81 SER B C 1
ATOM 1567 O O . SER B 1 81 ? 6.91 2.141 5.414 1 81 81 SER B O 1
ATOM 1569 N N . THR B 1 82 ? 7.156 4.289 5.965 1 76.94 82 THR B N 1
ATOM 1570 C CA . THR B 1 82 ? 7.609 3.99 7.316 1 76.94 82 THR B CA 1
ATOM 1571 C C . THR B 1 82 ? 6.469 3.424 8.156 1 76.94 82 THR B C 1
ATOM 1573 O O . THR B 1 82 ? 6.664 2.467 8.914 1 76.94 82 THR B O 1
ATOM 1576 N N . SER B 1 83 ? 5.32 3.982 8.023 1 79.88 83 SER B N 1
ATOM 1577 C CA . SER B 1 83 ? 4.172 3.586 8.836 1 79.88 83 SER B CA 1
ATOM 1578 C C . SER B 1 83 ? 3.76 2.146 8.539 1 79.88 83 SER B C 1
ATOM 1580 O O . SER B 1 83 ? 3.291 1.437 9.438 1 79.88 83 SER B O 1
ATOM 1582 N N . ILE B 1 84 ? 3.902 1.756 7.297 1 75.62 84 ILE B N 1
ATOM 1583 C CA . ILE B 1 84 ? 3.5 0.409 6.91 1 75.62 84 ILE B CA 1
ATOM 1584 C C . ILE B 1 84 ? 4.391 -0.617 7.605 1 75.62 84 ILE B C 1
ATOM 1586 O O . ILE B 1 84 ? 3.975 -1.755 7.836 1 75.62 84 ILE B O 1
ATOM 1590 N N . MET B 1 85 ? 5.469 -0.161 8.008 1 67.06 85 MET B N 1
ATOM 1591 C CA . MET B 1 85 ? 6.434 -1.066 8.633 1 67.06 85 MET B CA 1
ATOM 1592 C C . MET B 1 85 ? 6.203 -1.16 10.133 1 67.06 85 MET B C 1
ATOM 1594 O O . MET B 1 85 ? 6.734 -2.055 10.797 1 67.06 85 MET B O 1
ATOM 1598 N N . ILE B 1 86 ? 5.477 -0.206 10.641 1 61.34 86 ILE B N 1
ATOM 1599 C CA . ILE B 1 86 ? 5.25 -0.158 12.086 1 61.34 86 ILE B CA 1
ATOM 1600 C C . ILE B 1 86 ? 4.164 -1.159 12.469 1 61.34 86 ILE B C 1
ATOM 1602 O O . ILE B 1 86 ? 3.094 -1.188 11.859 1 61.34 86 ILE B O 1
ATOM 1606 N N . LYS B 1 87 ? 4.477 -2.096 13.219 1 52.19 87 LYS B N 1
ATOM 1607 C CA . LYS B 1 87 ? 3.525 -3.105 13.68 1 52.19 87 LYS B CA 1
ATOM 1608 C C . LYS B 1 87 ? 2.764 -2.619 14.914 1 52.19 87 LYS B C 1
ATOM 1610 O O . LYS B 1 87 ? 3.299 -1.859 15.719 1 52.19 87 LYS B O 1
ATOM 1615 N N . THR B 1 88 ? 1.335 -2.699 14.758 1 45.62 88 THR B N 1
ATOM 1616 C CA . THR B 1 88 ? 0.521 -2.455 15.945 1 45.62 88 THR B CA 1
ATOM 1617 C C . THR B 1 88 ? 0.842 -3.471 17.047 1 45.62 88 THR B C 1
ATOM 1619 O O . THR B 1 88 ? 1.008 -4.66 16.766 1 45.62 88 THR B O 1
ATOM 1622 N N . PRO B 1 89 ? 1.269 -2.914 18.234 1 39.78 89 PRO B N 1
ATOM 1623 C CA . PRO B 1 89 ? 1.242 -3.904 19.312 1 39.78 89 PRO B CA 1
ATOM 1624 C C . PRO B 1 89 ? -0.121 -4.574 19.469 1 39.78 89 PRO B C 1
ATOM 1626 O O . PRO B 1 89 ? -1.155 -3.908 19.375 1 39.78 89 PRO B O 1
ATOM 1629 N N . ASP B 1 90 ? -0.415 -5.586 18.766 1 36.25 90 ASP B N 1
ATOM 1630 C CA . ASP B 1 90 ? -1.682 -6.215 19.125 1 36.25 90 ASP B CA 1
ATOM 1631 C C . ASP B 1 90 ? -1.816 -6.355 20.641 1 36.25 90 ASP B C 1
ATOM 1633 O O . ASP B 1 90 ? -1.107 -7.152 21.25 1 36.25 90 ASP B O 1
ATOM 1637 N N . LEU B 1 91 ? -2.154 -5.426 21.391 1 35.59 91 LEU B N 1
ATOM 1638 C CA . LEU B 1 91 ? -2.5 -5.656 22.781 1 35.59 91 LEU B CA 1
ATOM 1639 C C . LEU B 1 91 ? -3.543 -6.762 22.906 1 35.59 91 LEU B C 1
ATOM 1641 O O . LEU B 1 91 ? -3.715 -7.336 23.984 1 35.59 91 LEU B O 1
ATOM 1645 N N . GLY B 1 92 ? -4.527 -6.906 22.156 1 32.09 92 GLY B N 1
ATOM 1646 C CA . GLY B 1 92 ? -5.602 -7.836 22.469 1 32.09 92 GLY B CA 1
ATOM 1647 C C . GLY B 1 92 ? -5.332 -9.242 21.969 1 32.09 92 GLY B C 1
ATOM 1648 O O . GLY B 1 92 ? -6.098 -10.164 22.25 1 32.09 92 GLY B O 1
ATOM 1649 N N . ASP B 1 93 ? -4.797 -9.523 20.75 1 33.06 93 ASP B N 1
ATOM 1650 C CA . ASP B 1 93 ? -4.613 -10.922 20.375 1 33.06 93 ASP B CA 1
ATOM 1651 C C . ASP B 1 93 ? -3.338 -11.492 21 1 33.06 93 ASP B C 1
ATOM 1653 O O . ASP B 1 93 ? -2.244 -10.977 20.766 1 33.06 93 ASP B O 1
ATOM 1657 N N . PRO B 1 94 ? -3.381 -12.273 22.047 1 31.25 94 PRO B N 1
ATOM 1658 C CA . PRO B 1 94 ? -2.305 -12.906 22.812 1 31.25 94 PRO B CA 1
ATOM 1659 C C . PRO B 1 94 ? -1.227 -13.516 21.922 1 31.25 94 PRO B C 1
ATOM 1661 O O . PRO B 1 94 ? -0.073 -13.641 22.344 1 31.25 94 PRO B O 1
ATOM 1664 N N . HIS B 1 95 ? -1.584 -14.211 20.922 1 31.08 95 HIS B N 1
ATOM 1665 C CA . HIS B 1 95 ? -0.63 -15.016 20.172 1 31.08 95 HIS B CA 1
ATOM 1666 C C . HIS B 1 95 ? 0.149 -14.156 19.172 1 31.08 95 HIS B C 1
ATOM 1668 O O . HIS B 1 95 ? 1.041 -14.656 18.484 1 31.08 95 HIS B O 1
ATOM 1674 N N . CYS B 1 96 ? -0.303 -13.188 18.703 1 32.06 96 CYS B N 1
ATOM 1675 C CA . CYS B 1 96 ? 0.448 -12.359 17.766 1 32.06 96 CYS B CA 1
ATOM 1676 C C . CYS B 1 96 ? 1.608 -11.656 18.453 1 32.06 96 CYS B C 1
ATOM 1678 O O . CYS B 1 96 ? 1.396 -10.797 19.312 1 32.06 96 CYS B O 1
ATOM 1680 N N . ASN B 1 97 ? 2.578 -12.305 18.891 1 30.3 97 ASN B N 1
ATOM 1681 C CA . ASN B 1 97 ? 3.779 -11.641 19.391 1 30.3 97 ASN B CA 1
ATOM 1682 C C . ASN B 1 97 ? 4.191 -10.477 18.5 1 30.3 97 ASN B C 1
ATOM 1684 O O . ASN B 1 97 ? 4.578 -10.68 17.344 1 30.3 97 ASN B O 1
ATOM 1688 N N . TYR B 1 98 ? 3.48 -9.531 18.453 1 33.5 98 TYR B N 1
ATOM 1689 C CA . TYR B 1 98 ? 3.701 -8.219 17.859 1 33.5 98 TYR B CA 1
ATOM 1690 C C . TYR B 1 98 ? 5.125 -7.734 18.125 1 33.5 98 TYR B C 1
ATOM 1692 O O . TYR B 1 98 ? 5.609 -7.793 19.25 1 33.5 98 TYR B O 1
ATOM 1700 N N . PHE B 1 99 ? 5.926 -7.992 17.266 1 32.44 99 PHE B N 1
ATOM 1701 C CA . PHE B 1 99 ? 7.246 -7.402 17.422 1 32.44 99 PHE B CA 1
ATOM 1702 C C . PHE B 1 99 ? 7.152 -5.883 17.516 1 32.44 99 PHE B C 1
ATOM 1704 O O . PHE B 1 99 ? 6.422 -5.258 16.734 1 32.44 99 PHE B O 1
ATOM 1711 N N . ASN B 1 100 ? 7.121 -5.27 18.672 1 33.97 100 ASN B N 1
ATOM 1712 C CA . ASN B 1 100 ? 7.285 -3.867 19.031 1 33.97 100 ASN B CA 1
ATOM 1713 C C . ASN B 1 100 ? 8.383 -3.199 18.203 1 33.97 100 ASN B C 1
ATOM 1715 O O . ASN B 1 100 ? 9.57 -3.445 18.438 1 33.97 100 ASN B O 1
ATOM 1719 N N . MET B 1 101 ? 8.289 -3.168 16.938 1 35.03 101 MET B N 1
ATOM 1720 C CA . MET B 1 101 ? 9.281 -2.215 16.453 1 35.03 101 MET B CA 1
ATOM 1721 C C . MET B 1 101 ? 9.094 -0.851 17.109 1 35.03 101 MET B C 1
ATOM 1723 O O . MET B 1 101 ? 7.992 -0.301 17.094 1 35.03 101 MET B O 1
ATOM 1727 N N . GLU B 1 102 ? 9.797 -0.605 18.016 1 38.75 102 GLU B N 1
ATOM 1728 C CA . GLU B 1 102 ? 9.789 0.686 18.703 1 38.75 102 GLU B CA 1
ATOM 1729 C C . GLU B 1 102 ? 9.734 1.837 17.703 1 38.75 102 GLU B C 1
ATOM 1731 O O . GLU B 1 102 ? 10.242 1.724 16.578 1 38.75 102 GLU B O 1
ATOM 1736 N N . SER B 1 103 ? 8.797 2.773 17.953 1 39.88 103 SER B N 1
ATOM 1737 C CA . SER B 1 103 ? 8.648 4.09 17.328 1 39.88 103 SER B CA 1
ATOM 1738 C C . SER B 1 103 ? 9.992 4.641 16.859 1 39.88 103 SER B C 1
ATOM 1740 O O . SER B 1 103 ? 10.062 5.289 15.82 1 39.88 103 SER B O 1
ATOM 1742 N N . SER B 1 104 ? 10.875 4.414 17.656 1 38.09 104 SER B N 1
ATOM 1743 C CA . SER B 1 104 ? 12.188 4.965 17.359 1 38.09 104 SER B CA 1
ATOM 1744 C C . SER B 1 104 ? 12.758 4.383 16.078 1 38.09 104 SER B C 1
ATOM 1746 O O . SER B 1 104 ? 13.367 5.098 15.281 1 38.09 104 SER B O 1
ATOM 1748 N N . THR B 1 105 ? 12.539 3.191 15.906 1 40.12 105 THR B N 1
ATOM 1749 C CA . THR B 1 105 ? 13.07 2.545 14.711 1 40.12 105 THR B CA 1
ATOM 1750 C C . THR B 1 105 ? 12.328 3.018 13.461 1 40.12 105 THR B C 1
ATOM 1752 O O . THR B 1 105 ? 12.93 3.23 12.414 1 40.12 105 THR B O 1
ATOM 1755 N N . ALA B 1 106 ? 11.086 3.229 13.664 1 43.97 106 ALA B N 1
ATOM 1756 C CA . ALA B 1 106 ? 10.312 3.775 12.555 1 43.97 106 ALA B CA 1
ATOM 1757 C C . ALA B 1 106 ? 10.82 5.156 12.156 1 43.97 106 ALA B C 1
ATOM 1759 O O . ALA B 1 106 ? 10.93 5.465 10.969 1 43.97 106 ALA B O 1
ATOM 1760 N N . ILE B 1 107 ? 11.18 5.918 13.156 1 41.47 107 ILE B N 1
ATOM 1761 C CA . ILE B 1 107 ? 11.711 7.25 12.891 1 41.47 107 ILE B CA 1
ATOM 1762 C C . ILE B 1 107 ? 13.039 7.137 12.141 1 41.47 107 ILE B C 1
ATOM 1764 O O . ILE B 1 107 ? 13.281 7.875 11.18 1 41.47 107 ILE B O 1
ATOM 1768 N N . ILE B 1 108 ? 13.805 6.266 12.594 1 41.28 108 ILE B N 1
ATOM 1769 C CA . ILE B 1 108 ? 15.102 6.113 11.945 1 41.28 108 ILE B CA 1
ATOM 1770 C C . ILE B 1 108 ? 14.906 5.648 10.508 1 41.28 108 ILE B C 1
ATOM 1772 O O . ILE B 1 108 ? 15.555 6.16 9.586 1 41.28 108 ILE B O 1
ATOM 1776 N N . LEU B 1 109 ? 14 4.859 10.414 1 43.97 109 LEU B N 1
ATOM 1777 C CA . LEU B 1 109 ? 13.742 4.344 9.078 1 43.97 109 LEU B CA 1
ATOM 1778 C C . LEU B 1 109 ? 13.164 5.434 8.18 1 43.97 109 LEU B C 1
ATOM 1780 O O . LEU B 1 109 ? 13.523 5.523 7 1 43.97 109 LEU B O 1
ATOM 1784 N N . SER B 1 110 ? 12.352 6.25 8.719 1 43.34 110 SER B N 1
ATOM 1785 C CA . SER B 1 110 ? 11.836 7.391 7.973 1 43.34 110 SER B CA 1
ATOM 1786 C C . SER B 1 110 ? 12.961 8.289 7.488 1 43.34 110 SER B C 1
ATOM 1788 O O . SER B 1 110 ? 12.938 8.773 6.355 1 43.34 110 SER B O 1
ATOM 1790 N N . ALA B 1 111 ? 13.766 8.5 8.461 1 41.72 111 ALA B N 1
ATOM 1791 C CA . ALA B 1 111 ? 14.891 9.359 8.117 1 41.72 111 ALA B CA 1
ATOM 1792 C C . ALA B 1 111 ? 15.742 8.734 7.012 1 41.72 111 ALA B C 1
ATOM 1794 O O . ALA B 1 111 ? 16.203 9.43 6.102 1 41.72 111 ALA B O 1
ATOM 1795 N N . LEU B 1 112 ? 15.93 7.555 7.09 1 40.59 112 LEU B N 1
ATOM 1796 C CA . LEU B 1 112 ? 16.75 6.848 6.105 1 40.59 112 LEU B CA 1
ATOM 1797 C C . LEU B 1 112 ? 16.062 6.82 4.746 1 40.59 112 LEU B C 1
ATOM 1799 O O . LEU B 1 112 ? 16.703 7.027 3.715 1 40.59 112 LEU B O 1
ATOM 1803 N N . PHE B 1 113 ? 14.867 6.48 4.773 1 41.72 113 PHE B N 1
ATOM 1804 C CA . PHE B 1 113 ? 14.133 6.473 3.516 1 41.72 113 PHE B CA 1
ATOM 1805 C C . PHE B 1 113 ? 14.133 7.859 2.883 1 41.72 113 PHE B C 1
ATOM 1807 O O . PHE B 1 113 ? 14.227 7.988 1.66 1 41.72 113 PHE B O 1
ATOM 1814 N N . SER B 1 114 ? 13.867 8.844 3.672 1 39.59 114 SER B N 1
ATOM 1815 C CA . SER B 1 114 ? 13.922 10.203 3.152 1 39.59 114 SER B CA 1
ATOM 1816 C C . SER B 1 114 ? 15.273 10.5 2.521 1 39.59 114 SER B C 1
ATOM 1818 O O . SER B 1 114 ? 15.352 11.188 1.501 1 39.59 114 SER B O 1
ATOM 1820 N N . SER B 1 115 ? 16.172 10.07 3.17 1 35.19 115 SER B N 1
ATOM 1821 C CA . SER B 1 115 ? 17.516 10.352 2.65 1 35.19 115 SER B CA 1
ATOM 1822 C C . SER B 1 115 ? 17.75 9.641 1.325 1 35.19 115 SER B C 1
ATOM 1824 O O . SER B 1 115 ? 18.406 10.18 0.434 1 35.19 115 SER B O 1
ATOM 1826 N N . TYR B 1 116 ? 17.297 8.547 1.256 1 33.78 116 TYR B N 1
ATOM 1827 C CA . TYR B 1 116 ? 17.469 7.84 -0.006 1 33.78 116 TYR B CA 1
ATOM 1828 C C . TYR B 1 116 ? 16.625 8.461 -1.106 1 33.78 116 TYR B C 1
ATOM 1830 O O . TYR B 1 116 ? 17.016 8.477 -2.273 1 33.78 116 TYR B O 1
ATOM 1838 N N . SER B 1 117 ? 15.484 8.773 -0.852 1 32.53 117 SER B N 1
ATOM 1839 C CA . SER B 1 117 ? 14.664 9.398 -1.883 1 32.53 117 SER B CA 1
ATOM 1840 C C . SER B 1 117 ? 15.305 10.695 -2.387 1 32.53 117 SER B C 1
ATOM 1842 O O . SER B 1 117 ? 15.102 11.078 -3.539 1 32.53 117 SER B O 1
ATOM 1844 N N . ASP B 1 118 ? 15.922 11.422 -1.61 1 31.66 118 ASP B N 1
ATOM 1845 C CA . ASP B 1 118 ? 16.578 12.641 -2.068 1 31.66 118 ASP B CA 1
ATOM 1846 C C . ASP B 1 118 ? 17.719 12.328 -3.041 1 31.66 118 ASP B C 1
ATOM 1848 O O . ASP B 1 118 ? 18.156 13.203 -3.787 1 31.66 118 ASP B O 1
ATOM 1852 N N . LYS B 1 119 ? 18.328 11.234 -2.883 1 32.84 119 LYS B N 1
ATOM 1853 C CA . LYS B 1 119 ? 19.438 11.055 -3.801 1 32.84 119 LYS B CA 1
ATOM 1854 C C . LYS B 1 119 ? 18.969 10.492 -5.141 1 32.84 119 LYS B C 1
ATOM 1856 O O . LYS B 1 119 ? 19.781 10.25 -6.035 1 32.84 119 LYS B O 1
ATOM 1861 N N . LEU B 1 120 ? 17.781 10.102 -5.199 1 26.08 120 LEU B N 1
ATOM 1862 C CA . LEU B 1 120 ? 17.422 9.789 -6.578 1 26.08 120 LEU B CA 1
ATOM 1863 C C . LEU B 1 120 ? 16.781 11 -7.258 1 26.08 120 LEU B C 1
ATOM 1865 O O . LEU B 1 120 ? 16 11.719 -6.641 1 26.08 120 LEU B O 1
#

Nearest PDB structures (foldseek):
  1ci4-assembly1_A  TM=8.940E-01  e=1.576E-03  Homo sapiens
  2ezx-assembly1_A  TM=8.739E-01  e=9.187E-04  Homo sapiens
  6ghd-assembly1_E  TM=8.999E-01  e=2.126E-03  Homo sapiens
  7abm-assembly1_A  TM=9.335E-01  e=4.111E-03  Homo sapiens
  1ci4-assembly1_A  TM=8.945E-01  e=1.630E-03  Homo sapiens

Organism: Stichopus japonicus (NCBI:txid307972)

Solvent-accessible surface area (backbone atoms only — not comparable to full-atom values): 12730 Å² total; per-residue (Å²): 130,56,48,67,57,29,38,55,59,46,35,58,40,49,53,73,81,39,48,37,51,56,42,39,81,28,45,70,68,56,33,51,54,33,40,75,26,70,40,54,31,42,45,30,52,49,10,32,34,32,58,53,67,58,43,87,84,52,35,58,42,58,43,95,86,41,68,44,76,46,85,55,31,66,62,37,52,25,44,49,59,27,9,55,54,32,45,56,65,48,81,80,51,84,79,53,76,43,58,66,54,49,46,64,55,29,48,51,46,27,53,49,46,42,53,52,56,67,72,99,127,55,48,67,55,29,38,56,58,46,34,59,39,50,53,73,81,37,50,37,52,55,42,37,81,27,44,69,69,57,35,51,53,33,41,74,27,71,41,54,32,42,46,31,53,49,8,31,35,32,58,53,68,59,45,88,85,53,34,58,41,58,43,95,84,42,69,43,77,47,85,57,32,66,62,37,53,24,44,50,60,28,9,54,56,35,47,56,65,50,81,78,51,84,80,55,76,43,60,69,55,50,46,64,54,32,50,52,46,28,54,48,46,41,53,52,55,67,73,99

Foldseek 3Di:
DALVVLLLVLQQAAQPFAFPCSHRQRHDVNCVLLVVLVGTGLVQQQVQCVVVVVDLQFSWGGDDPDTDTRPPSLRSNLSNVLNNVQWDPPPPDVPPPTDHPGSVVSVVSSVVSSVVSVVD/DALVVLLLVLQQAAQPFAFPCSHRQRHDVNCVLLVVLVGTGLVQQQVQCVVVVVDLQFSWGGDDPDTDTRPPSLRSNLSNVLNNVQWDPPPPDVPPPTPHPGSVVSVVSSVVSSVVSVVD